Protein AF-A0A1I5JMM1-F1 (afdb_monomer)

Foldseek 3Di:
DDDPPDPDPDDCQQAEDEDEDAVVVVVCLQQVVDQKDKDWAFPVCVVVFFDDPDPPDDPVVVQDDPDGDADFDQDQFDDPTDTPLRHQWYWYDYPPDIWIKGFPDKDKGFDFAWADPDPPDDTDTDPNHSGGTMMMMTGIFTADPDAWEWEFEDEQVPDPCHLVNVQVQCVPDDSQKGKDKDFADPQPPDAFNHKYFYFYADDPLTDTFWMWTFRGRWDWDDDPVRDPDITTMTMTITHDGDDSVVGHLQHPVNLCVQPVVDDRHDDHGNHTDDPVSVVSVVVSD

Structure (mmCIF, N/CA/C/O backbone):
data_AF-A0A1I5JMM1-F1
#
_entry.id   AF-A0A1I5JMM1-F1
#
loop_
_atom_site.group_PDB
_atom_site.id
_atom_site.type_symbol
_atom_site.label_atom_id
_atom_site.label_alt_id
_atom_site.label_comp_id
_atom_site.label_asym_id
_atom_site.label_entity_id
_atom_site.label_seq_id
_atom_site.pdbx_PDB_ins_code
_atom_site.Cartn_x
_atom_site.Cartn_y
_atom_site.Cartn_z
_atom_site.occupancy
_atom_site.B_iso_or_equiv
_atom_site.auth_seq_id
_atom_site.auth_comp_id
_atom_site.auth_asym_id
_atom_site.auth_atom_id
_atom_site.pdbx_PDB_model_num
ATOM 1 N N . MET A 1 1 ? -32.021 -2.111 -12.077 1.00 33.72 1 MET A N 1
ATOM 2 C CA . MET A 1 1 ? -31.211 -3.335 -12.257 1.00 33.72 1 MET A CA 1
ATOM 3 C C . MET A 1 1 ? -30.016 -3.229 -11.328 1.00 33.72 1 MET A C 1
ATOM 5 O O . MET A 1 1 ? -29.218 -2.325 -11.511 1.00 33.72 1 MET A O 1
ATOM 9 N N . LYS A 1 2 ? -29.953 -4.058 -10.280 1.00 31.41 2 LYS A N 1
ATOM 10 C CA . LYS A 1 2 ? -28.788 -4.127 -9.388 1.00 31.41 2 LYS A CA 1
ATOM 11 C C . LYS A 1 2 ? -27.743 -5.003 -10.073 1.00 31.41 2 LYS A C 1
ATOM 13 O O . LYS A 1 2 ? -27.980 -6.194 -10.259 1.00 31.41 2 LYS A O 1
ATOM 18 N N . THR A 1 3 ? -26.640 -4.412 -10.505 1.00 32.94 3 THR A N 1
ATOM 19 C CA . THR A 1 3 ? -25.475 -5.148 -10.990 1.00 32.94 3 THR A CA 1
ATOM 20 C C . THR A 1 3 ? -24.824 -5.842 -9.799 1.00 32.94 3 THR A C 1
ATOM 22 O O . THR A 1 3 ? -24.189 -5.215 -8.958 1.00 32.94 3 THR A O 1
ATOM 25 N N . ASN A 1 4 ? -25.022 -7.157 -9.717 1.00 31.77 4 ASN A N 1
ATOM 26 C CA . ASN A 1 4 ? -24.186 -8.047 -8.923 1.00 31.77 4 ASN A CA 1
ATOM 27 C C . ASN A 1 4 ? -22.751 -7.926 -9.461 1.00 31.77 4 ASN A C 1
ATOM 29 O O . ASN A 1 4 ? -22.428 -8.546 -10.476 1.00 31.77 4 ASN A O 1
ATOM 33 N N . LYS A 1 5 ? -21.890 -7.142 -8.802 1.00 34.97 5 LYS A N 1
ATOM 34 C CA . LYS A 1 5 ? -20.442 -7.357 -8.891 1.00 34.97 5 LYS A CA 1
ATOM 35 C C . LYS A 1 5 ? -20.181 -8.696 -8.200 1.00 34.97 5 LYS A C 1
ATOM 37 O O . LYS A 1 5 ? -20.060 -8.765 -6.985 1.00 34.97 5 LYS A O 1
ATOM 42 N N . LYS A 1 6 ? -20.201 -9.785 -8.974 1.00 38.47 6 LYS A N 1
ATOM 43 C CA . LYS A 1 6 ? -19.520 -11.015 -8.565 1.00 38.47 6 LYS A CA 1
ATOM 44 C C . LYS A 1 6 ? -18.063 -10.625 -8.323 1.00 38.47 6 LYS A C 1
ATOM 46 O O . LYS A 1 6 ? -17.495 -9.976 -9.200 1.00 38.47 6 LYS A O 1
ATOM 51 N N . ASN A 1 7 ? -17.501 -11.000 -7.176 1.00 39.22 7 ASN A N 1
ATOM 52 C CA . ASN A 1 7 ? -16.059 -10.964 -6.945 1.00 39.22 7 ASN A CA 1
ATOM 53 C C . ASN A 1 7 ? -15.401 -11.723 -8.099 1.00 39.22 7 ASN A C 1
ATOM 55 O O . ASN A 1 7 ? -15.480 -12.949 -8.168 1.00 39.22 7 ASN A O 1
ATOM 59 N N . LYS A 1 8 ? -14.886 -10.975 -9.077 1.00 43.56 8 LYS A N 1
ATOM 60 C CA . LYS A 1 8 ? -14.065 -11.521 -10.145 1.00 43.56 8 LYS A CA 1
ATOM 61 C C . LYS A 1 8 ? -12.752 -11.840 -9.447 1.00 43.56 8 LYS A C 1
ATOM 63 O O . LYS A 1 8 ? -12.132 -10.935 -8.899 1.00 43.56 8 LYS A O 1
ATOM 68 N N . GLU A 1 9 ? -12.422 -13.120 -9.367 1.00 49.50 9 GLU A N 1
ATOM 69 C CA . GLU A 1 9 ? -11.115 -13.573 -8.904 1.00 49.50 9 GLU A CA 1
ATOM 70 C C . GLU A 1 9 ? -10.072 -12.816 -9.737 1.00 49.50 9 GLU A C 1
ATOM 72 O O . GLU A 1 9 ? -10.117 -12.861 -10.970 1.00 49.50 9 GLU A O 1
ATOM 77 N N . ILE A 1 10 ? -9.264 -11.984 -9.077 1.00 57.28 10 ILE A N 1
ATOM 78 C CA . ILE A 1 10 ? -8.245 -11.183 -9.751 1.00 57.28 10 ILE A CA 1
ATOM 79 C C . ILE A 1 10 ? -7.142 -12.163 -10.132 1.00 57.28 10 ILE A C 1
ATOM 81 O O . ILE A 1 10 ? -6.514 -12.753 -9.253 1.00 57.28 10 ILE A O 1
ATOM 85 N N . ASP A 1 11 ? -6.932 -12.368 -11.431 1.00 73.50 11 ASP A N 1
ATOM 86 C CA . ASP A 1 11 ? -5.761 -13.101 -11.897 1.00 73.50 11 ASP A CA 1
ATOM 87 C C . ASP A 1 11 ? -4.534 -12.262 -11.539 1.00 73.50 11 ASP A C 1
ATOM 89 O O . ASP A 1 11 ? -4.399 -11.122 -11.983 1.00 73.50 11 ASP A O 1
ATOM 93 N N . ILE A 1 12 ? -3.647 -12.812 -10.710 1.00 73.12 12 ILE A N 1
ATOM 94 C CA . ILE A 1 12 ? -2.430 -12.121 -10.281 1.00 73.12 12 ILE A CA 1
ATOM 95 C C . ILE A 1 12 ? -1.593 -11.673 -11.487 1.00 73.12 12 ILE A C 1
ATOM 97 O O . ILE A 1 12 ? -0.933 -10.646 -11.413 1.00 73.12 12 ILE A O 1
ATOM 101 N N . ASN A 1 13 ? -1.680 -12.369 -12.625 1.00 75.38 13 ASN A N 1
ATOM 102 C CA . ASN A 1 13 ? -0.982 -11.992 -13.855 1.00 75.38 13 ASN A CA 1
ATOM 103 C C . ASN A 1 13 ? -1.579 -10.748 -14.543 1.00 75.38 13 ASN A C 1
ATOM 105 O O . ASN A 1 13 ? -0.929 -10.164 -15.406 1.00 75.38 13 ASN A O 1
ATOM 109 N N . GLU A 1 14 ? -2.802 -10.333 -14.190 1.00 77.94 14 GLU A N 1
ATOM 110 C CA . GLU A 1 14 ? -3.412 -9.082 -14.673 1.00 77.94 14 GLU A CA 1
ATOM 111 C C . GLU A 1 14 ? -2.941 -7.857 -13.867 1.00 77.94 14 GLU A C 1
ATOM 113 O O . GLU A 1 14 ? -2.992 -6.739 -14.383 1.00 77.94 14 GLU A O 1
ATOM 118 N N . VAL A 1 15 ? -2.477 -8.059 -12.626 1.00 82.00 15 VAL A N 1
ATOM 119 C CA . VAL A 1 15 ? -2.160 -6.977 -11.670 1.00 82.00 15 VAL A CA 1
ATOM 120 C C . VAL A 1 15 ? -0.725 -7.001 -11.139 1.00 82.00 15 VAL A C 1
ATOM 122 O O . VAL A 1 15 ? -0.324 -6.082 -10.423 1.00 82.00 15 VAL A O 1
ATOM 125 N N . ALA A 1 16 ? 0.053 -8.034 -11.469 1.00 89.12 16 ALA A N 1
ATOM 126 C CA . ALA A 1 16 ? 1.434 -8.194 -11.039 1.00 89.12 16 ALA A CA 1
ATOM 127 C C . ALA A 1 16 ? 2.400 -8.321 -12.219 1.00 89.12 16 ALA A C 1
ATOM 129 O O . ALA A 1 16 ? 2.207 -9.132 -13.127 1.00 89.12 16 ALA A O 1
ATOM 130 N N . LEU A 1 17 ? 3.504 -7.579 -12.153 1.00 92.00 17 LEU A N 1
ATOM 131 C CA . LEU A 1 17 ? 4.657 -7.780 -13.026 1.00 92.00 17 LEU A CA 1
ATOM 132 C C . LEU A 1 17 ? 5.611 -8.791 -12.381 1.00 92.00 17 LEU A C 1
ATOM 134 O O . LEU A 1 17 ? 6.049 -8.601 -11.247 1.00 92.00 17 LEU A O 1
ATOM 138 N N . THR A 1 18 ? 5.954 -9.862 -13.101 1.00 93.50 18 THR A N 1
ATOM 139 C CA . THR A 1 18 ? 6.984 -10.803 -12.637 1.00 93.50 18 THR A CA 1
ATOM 140 C C . THR A 1 18 ? 8.368 -10.265 -12.968 1.00 93.50 18 THR A C 1
ATOM 142 O O . THR A 1 18 ? 8.654 -9.961 -14.125 1.00 93.50 18 THR A O 1
ATOM 145 N N . VAL A 1 19 ? 9.232 -10.192 -11.959 1.00 93.94 19 VAL A N 1
ATOM 146 C CA . VAL A 1 19 ? 10.609 -9.712 -12.076 1.00 93.94 19 VAL A CA 1
ATOM 147 C C . VAL A 1 19 ? 11.546 -10.801 -11.585 1.00 93.94 19 VAL A C 1
ATOM 149 O O . VAL A 1 19 ? 11.451 -11.233 -10.437 1.00 93.94 19 VAL A O 1
ATOM 152 N N . TYR A 1 20 ? 12.452 -11.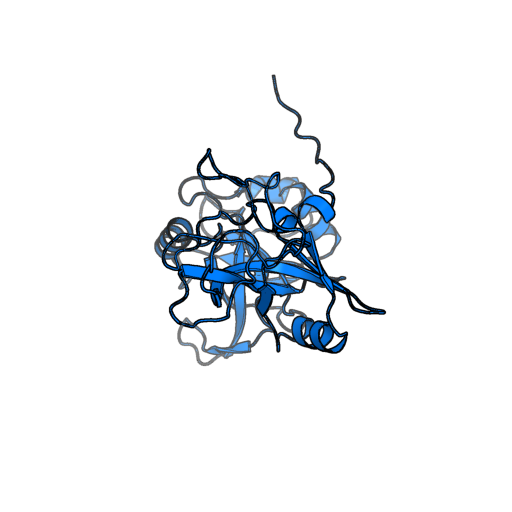248 -12.447 1.00 93.62 20 TYR A N 1
ATOM 153 C CA . TYR A 1 20 ? 13.452 -12.241 -12.073 1.00 93.62 20 TYR A CA 1
ATOM 154 C C . TYR A 1 20 ? 14.620 -11.555 -11.367 1.00 93.62 20 TYR A C 1
ATOM 156 O O . TYR A 1 20 ? 15.204 -10.621 -11.913 1.00 93.62 20 TYR A O 1
ATOM 164 N N . VAL A 1 21 ? 14.931 -11.997 -10.150 1.00 94.62 21 VAL A N 1
ATOM 165 C CA . VAL A 1 21 ? 15.976 -11.407 -9.300 1.00 94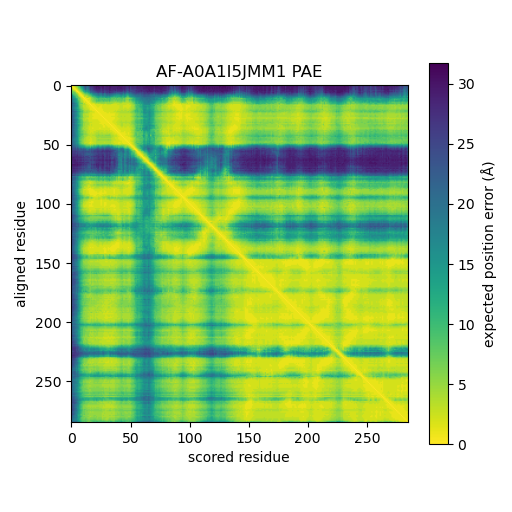.62 21 VAL A CA 1
ATOM 166 C C . VAL A 1 21 ? 16.758 -12.497 -8.576 1.00 94.62 21 VAL A C 1
ATOM 168 O O . VAL A 1 21 ? 16.242 -13.592 -8.352 1.00 94.62 21 VAL A O 1
ATOM 171 N N . ASP A 1 22 ? 17.979 -12.184 -8.148 1.00 94.62 22 ASP A N 1
ATOM 172 C CA . ASP A 1 22 ? 18.748 -13.077 -7.282 1.00 94.62 22 ASP A CA 1
ATOM 173 C C . ASP A 1 22 ? 18.035 -13.288 -5.936 1.00 94.62 22 ASP A C 1
ATOM 175 O O . ASP A 1 22 ? 17.451 -12.359 -5.368 1.00 94.62 22 ASP A O 1
ATOM 179 N N . SER A 1 23 ? 18.135 -14.493 -5.365 1.00 92.38 23 SER A N 1
ATOM 180 C CA . SER A 1 23 ? 17.493 -14.829 -4.081 1.00 92.38 23 SER A CA 1
ATOM 181 C C . SER A 1 23 ? 17.925 -13.914 -2.921 1.00 92.38 23 SER A C 1
ATOM 183 O O . SER A 1 23 ? 17.163 -13.709 -1.976 1.00 92.38 23 SER A O 1
ATOM 185 N N . GLU A 1 24 ? 19.118 -13.312 -2.989 1.00 95.00 24 GLU A N 1
ATOM 186 C CA . GLU A 1 24 ? 19.573 -12.312 -2.011 1.00 95.00 24 GLU A CA 1
ATOM 187 C C . GLU A 1 24 ? 18.683 -11.057 -2.017 1.00 95.00 24 GLU A C 1
ATOM 189 O O . GLU A 1 24 ? 18.354 -10.530 -0.952 1.00 95.00 24 GLU A O 1
ATOM 194 N N . VAL A 1 25 ? 18.233 -10.608 -3.196 1.00 95.50 25 VAL A N 1
ATOM 195 C CA . VAL A 1 25 ? 17.339 -9.448 -3.338 1.00 95.50 25 VAL A CA 1
ATOM 196 C C . VAL A 1 25 ? 16.014 -9.717 -2.633 1.00 95.50 25 VAL A C 1
ATOM 198 O O . VAL A 1 25 ? 15.528 -8.863 -1.896 1.00 95.50 25 VAL A O 1
ATOM 201 N N . ILE A 1 26 ? 15.464 -10.926 -2.777 1.00 95.31 26 ILE A N 1
ATOM 202 C CA . ILE A 1 26 ? 14.244 -11.341 -2.069 1.00 95.31 26 ILE A CA 1
ATOM 203 C C . ILE A 1 26 ? 14.429 -11.239 -0.548 1.00 95.31 26 ILE A C 1
ATOM 205 O O . ILE A 1 26 ? 13.568 -10.685 0.141 1.00 95.31 26 ILE A O 1
ATOM 209 N N . GLY A 1 27 ? 15.559 -11.725 -0.023 1.00 93.69 27 GLY A N 1
ATOM 210 C CA . GLY A 1 27 ? 15.891 -11.617 1.400 1.00 93.69 27 GLY A CA 1
ATOM 211 C C . GLY A 1 27 ? 15.935 -10.165 1.888 1.00 93.69 27 GLY A C 1
ATOM 212 O O . GLY A 1 27 ? 15.335 -9.843 2.915 1.00 93.69 27 GLY A O 1
ATOM 213 N N . LYS A 1 28 ? 16.572 -9.280 1.114 1.00 95.69 28 LYS A N 1
ATOM 214 C CA . LYS A 1 28 ? 16.679 -7.842 1.410 1.00 95.69 28 LYS A CA 1
ATOM 215 C C . LYS A 1 28 ? 15.350 -7.098 1.319 1.00 95.69 28 LYS A C 1
ATOM 217 O O . LYS A 1 28 ? 15.104 -6.183 2.101 1.00 95.69 28 LYS A O 1
ATOM 222 N N . VAL A 1 29 ? 14.470 -7.494 0.402 1.00 94.94 29 VAL A N 1
ATOM 223 C CA . VAL A 1 29 ? 13.120 -6.918 0.299 1.00 94.94 29 VAL A CA 1
ATOM 224 C C . VAL A 1 29 ? 12.269 -7.288 1.510 1.00 94.94 29 VAL A C 1
ATOM 226 O O . VAL A 1 29 ? 11.585 -6.432 2.076 1.00 94.94 29 VAL A O 1
ATOM 229 N N . ARG A 1 30 ? 12.345 -8.548 1.953 1.00 91.50 30 ARG A N 1
ATOM 230 C CA . ARG A 1 30 ? 11.632 -9.018 3.149 1.00 91.50 30 ARG A CA 1
ATOM 231 C C . ARG A 1 30 ? 12.124 -8.341 4.427 1.00 91.50 30 ARG A C 1
ATOM 233 O O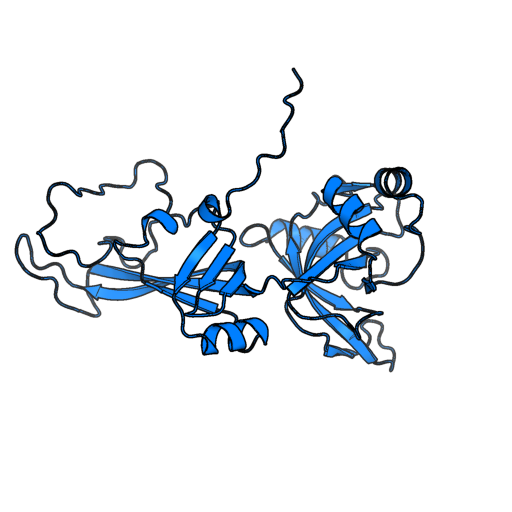 . ARG A 1 30 ? 11.300 -8.002 5.268 1.00 91.50 30 ARG A O 1
ATOM 240 N N . SER A 1 31 ? 13.433 -8.117 4.564 1.00 91.38 31 SER A N 1
ATOM 241 C CA . SER A 1 31 ? 14.003 -7.406 5.719 1.00 91.38 31 SER A CA 1
ATOM 242 C C . SER A 1 31 ? 13.779 -5.890 5.680 1.00 91.38 31 SER A C 1
ATOM 244 O O . SER A 1 31 ? 13.961 -5.221 6.693 1.00 91.38 31 SER A O 1
ATOM 246 N N . GLY A 1 32 ? 13.396 -5.342 4.522 1.00 91.81 32 GLY A N 1
ATOM 247 C CA . GLY A 1 32 ? 13.277 -3.902 4.303 1.00 91.81 32 GLY A CA 1
ATOM 248 C C . GLY A 1 32 ? 14.608 -3.191 4.039 1.00 91.81 32 GLY A C 1
ATOM 249 O O . GLY A 1 32 ? 14.613 -1.966 3.966 1.00 91.81 32 GLY A O 1
ATOM 250 N N . GLU A 1 33 ? 15.717 -3.922 3.866 1.00 94.88 33 GLU A N 1
ATOM 251 C CA . GLU A 1 33 ? 17.000 -3.358 3.411 1.00 94.88 33 GLU A CA 1
ATOM 252 C C . GLU A 1 33 ? 16.880 -2.774 1.996 1.00 94.88 33 GLU A C 1
ATOM 254 O O . GLU A 1 33 ? 17.471 -1.740 1.696 1.00 94.88 33 GLU A O 1
ATOM 259 N N . ILE A 1 34 ? 16.074 -3.416 1.144 1.00 94.62 34 ILE A N 1
ATOM 260 C CA . ILE A 1 34 ? 15.683 -2.911 -0.173 1.00 94.62 34 ILE A CA 1
ATOM 261 C C . ILE A 1 34 ? 14.171 -2.697 -0.174 1.00 94.62 34 ILE A C 1
ATOM 263 O O . ILE A 1 34 ? 13.394 -3.580 0.175 1.00 94.62 34 ILE A O 1
ATOM 267 N N . ASN A 1 35 ? 13.736 -1.521 -0.601 1.00 94.88 35 ASN A N 1
ATOM 268 C CA . ASN A 1 35 ? 12.323 -1.180 -0.765 1.00 94.88 35 ASN A CA 1
ATOM 269 C C . ASN A 1 35 ? 12.025 -0.622 -2.160 1.00 94.88 35 ASN A C 1
ATOM 271 O O . ASN A 1 35 ? 10.924 -0.134 -2.391 1.00 94.88 35 ASN A O 1
ATOM 275 N N . GLN A 1 36 ? 12.994 -0.686 -3.073 1.00 96.00 36 GLN A N 1
ATOM 276 C CA . GLN A 1 36 ? 12.895 -0.158 -4.425 1.00 96.00 36 GLN A CA 1
ATOM 277 C C . GLN A 1 36 ? 13.427 -1.173 -5.434 1.00 96.00 36 GLN A C 1
ATOM 279 O O . GLN A 1 36 ? 14.453 -1.807 -5.192 1.00 96.00 36 GLN A O 1
ATOM 284 N N . ILE A 1 37 ? 12.722 -1.326 -6.553 1.00 96.12 37 ILE A N 1
ATOM 285 C CA . ILE A 1 37 ? 13.116 -2.177 -7.678 1.00 96.12 37 ILE A CA 1
ATOM 286 C C . ILE A 1 37 ? 13.126 -1.318 -8.938 1.00 96.12 37 ILE A C 1
ATOM 288 O O . ILE A 1 37 ? 12.096 -0.751 -9.298 1.00 96.12 37 ILE A O 1
ATOM 292 N N . CYS A 1 38 ? 14.278 -1.237 -9.595 1.00 94.12 38 CYS A N 1
ATOM 293 C CA . CYS A 1 38 ? 14.455 -0.519 -10.853 1.00 94.12 38 CYS A CA 1
ATOM 294 C C . CYS A 1 38 ? 14.367 -1.482 -12.038 1.00 94.12 38 CYS A C 1
ATOM 296 O O . CYS A 1 38 ? 14.926 -2.579 -11.984 1.00 94.12 38 CYS A O 1
ATOM 298 N N . LEU A 1 39 ? 13.672 -1.074 -13.100 1.00 91.31 39 LEU A N 1
ATOM 299 C CA . LEU A 1 39 ? 13.547 -1.827 -14.345 1.00 91.31 39 LEU A CA 1
ATOM 300 C C . LEU A 1 39 ? 13.632 -0.906 -15.555 1.00 91.31 39 LEU A C 1
ATOM 302 O O . LEU A 1 39 ? 12.835 0.021 -15.690 1.00 91.31 39 LEU A O 1
ATOM 306 N N . ASP A 1 40 ? 14.518 -1.238 -16.486 1.00 87.44 40 ASP A N 1
ATOM 307 C CA . ASP A 1 40 ? 14.518 -0.633 -17.814 1.00 87.44 40 ASP A CA 1
ATOM 308 C C . ASP A 1 40 ? 13.285 -1.074 -18.608 1.00 87.44 40 ASP A C 1
ATOM 310 O O . ASP A 1 40 ? 12.988 -2.269 -18.718 1.00 87.44 40 ASP A O 1
ATOM 314 N N . ILE A 1 41 ? 12.591 -0.117 -19.222 1.00 81.94 41 ILE A N 1
ATOM 315 C CA . ILE A 1 41 ? 11.523 -0.395 -20.180 1.00 81.94 41 ILE A CA 1
ATOM 316 C C . ILE A 1 41 ? 12.149 -0.833 -21.505 1.00 81.94 41 ILE A C 1
ATOM 318 O O . ILE A 1 41 ? 12.837 -0.065 -22.183 1.00 81.94 41 ILE A O 1
ATOM 322 N N . ASN A 1 42 ? 11.848 -2.062 -21.909 1.00 78.00 42 ASN A N 1
ATOM 323 C CA . ASN A 1 42 ? 12.316 -2.673 -23.147 1.00 78.00 42 ASN A CA 1
ATOM 324 C C . ASN A 1 42 ? 11.177 -3.436 -23.845 1.00 78.00 42 ASN A C 1
ATOM 326 O O . ASN A 1 42 ? 10.029 -3.389 -23.403 1.00 78.00 42 ASN A O 1
ATOM 330 N N . ASP A 1 43 ? 11.483 -4.137 -24.938 1.00 71.00 43 ASP A N 1
ATOM 331 C CA . ASP A 1 43 ? 10.476 -4.845 -25.740 1.00 71.00 43 ASP A CA 1
ATOM 332 C C . ASP A 1 43 ? 9.759 -5.956 -24.987 1.00 71.00 43 ASP A C 1
ATOM 334 O O . ASP A 1 43 ? 8.589 -6.241 -25.252 1.00 71.00 43 ASP A O 1
ATOM 338 N N . ASP A 1 44 ? 10.462 -6.569 -24.044 1.00 76.81 44 ASP A N 1
ATOM 339 C CA . ASP A 1 44 ? 9.973 -7.737 -23.335 1.00 76.81 44 ASP A CA 1
ATOM 340 C C . ASP A 1 44 ? 8.954 -7.340 -22.261 1.00 76.81 44 ASP A C 1
ATOM 342 O O . ASP A 1 44 ? 8.058 -8.124 -21.940 1.00 76.81 44 ASP A O 1
ATOM 346 N N . ASN A 1 45 ? 9.051 -6.120 -21.712 1.00 81.94 45 ASN A N 1
ATOM 347 C CA . ASN A 1 45 ? 8.256 -5.705 -20.553 1.00 81.94 45 ASN A CA 1
ATOM 348 C C . ASN A 1 45 ? 7.350 -4.479 -20.764 1.00 81.94 45 ASN A C 1
ATOM 350 O O . ASN A 1 45 ? 6.416 -4.302 -19.976 1.00 81.94 45 ASN A O 1
ATOM 354 N N . TYR A 1 46 ? 7.526 -3.663 -21.813 1.00 79.94 46 TYR A N 1
ATOM 355 C CA . TYR A 1 46 ? 6.801 -2.385 -21.926 1.00 79.94 46 TYR A CA 1
ATOM 356 C C . TYR A 1 46 ? 5.278 -2.544 -21.894 1.00 79.94 46 TYR A C 1
ATOM 358 O O . TYR A 1 46 ? 4.579 -1.733 -21.294 1.00 79.94 46 TYR A O 1
ATOM 366 N N . ARG A 1 47 ? 4.739 -3.618 -22.483 1.00 79.62 47 ARG A N 1
ATOM 367 C CA . ARG A 1 47 ? 3.289 -3.888 -22.491 1.00 79.62 47 ARG A CA 1
ATOM 368 C C . ARG A 1 47 ? 2.743 -4.280 -21.126 1.00 79.62 47 ARG A C 1
ATOM 370 O O . ARG A 1 47 ? 1.532 -4.220 -20.922 1.00 79.62 47 ARG A O 1
ATOM 377 N N . LEU A 1 48 ? 3.595 -4.742 -20.219 1.00 82.62 48 LEU A N 1
ATOM 378 C CA . LEU A 1 48 ? 3.219 -5.090 -18.852 1.00 82.62 48 LEU A CA 1
ATOM 379 C C . LEU A 1 48 ? 3.237 -3.859 -17.940 1.00 82.62 48 LEU A C 1
ATOM 381 O O . LEU A 1 48 ? 2.489 -3.829 -16.971 1.00 82.62 48 LEU A O 1
ATOM 385 N N . ILE A 1 49 ? 4.034 -2.845 -18.284 1.00 84.94 49 ILE A N 1
ATOM 386 C CA . ILE A 1 49 ? 4.235 -1.638 -17.473 1.00 84.94 49 ILE A CA 1
ATOM 387 C C . ILE A 1 49 ? 3.376 -0.467 -17.964 1.00 84.94 49 ILE A C 1
ATOM 389 O O . ILE A 1 49 ? 2.873 0.298 -17.149 1.00 84.94 49 ILE A O 1
ATOM 393 N N . LEU A 1 50 ? 3.186 -0.312 -19.275 1.00 83.81 50 LEU A N 1
ATOM 394 C CA . LEU A 1 50 ? 2.599 0.886 -19.881 1.00 83.81 50 LEU A CA 1
ATOM 395 C C . LEU A 1 50 ? 1.184 0.647 -20.415 1.00 83.81 50 LEU A C 1
ATOM 397 O O . LEU A 1 50 ? 0.878 -0.417 -20.966 1.00 83.81 50 LEU A O 1
ATOM 401 N N . GLU A 1 51 ? 0.327 1.662 -20.299 1.00 76.94 51 GLU A N 1
ATOM 402 C CA . GLU A 1 51 ? -0.975 1.729 -20.967 1.00 76.94 51 GLU A CA 1
ATOM 403 C C . GLU A 1 51 ? -0.980 2.815 -22.054 1.00 76.94 51 GLU A C 1
ATOM 405 O O . GLU A 1 51 ? -0.368 3.874 -21.921 1.00 76.94 51 GLU A O 1
ATOM 410 N N . ASN A 1 52 ? -1.653 2.533 -23.173 1.00 65.62 52 ASN A N 1
ATOM 411 C CA . ASN A 1 52 ? -1.800 3.492 -24.264 1.00 65.62 52 ASN A CA 1
ATOM 412 C C . ASN A 1 52 ? -2.945 4.455 -23.931 1.00 65.62 52 ASN A C 1
ATOM 414 O O . ASN A 1 52 ? -4.095 4.025 -23.836 1.00 65.62 52 ASN A O 1
ATOM 418 N N . VAL A 1 53 ? -2.635 5.742 -23.776 1.00 58.50 53 VAL A N 1
ATOM 419 C CA . VAL A 1 53 ? -3.623 6.783 -23.479 1.00 58.50 53 VAL A CA 1
ATOM 420 C C . VAL A 1 53 ? -3.864 7.629 -24.731 1.00 58.50 53 VAL A C 1
ATOM 422 O O . VAL A 1 53 ? -2.955 8.266 -25.256 1.00 58.50 53 VAL A O 1
ATOM 425 N N . GLU A 1 54 ? -5.109 7.589 -25.214 1.00 50.16 54 GLU A N 1
ATOM 426 C CA . GLU A 1 54 ? -5.726 8.504 -26.189 1.00 50.16 54 GLU A CA 1
ATOM 427 C C . GLU A 1 54 ? -4.822 9.052 -27.313 1.00 50.16 54 GLU A C 1
ATOM 429 O O . GLU A 1 54 ? -4.563 10.247 -27.413 1.00 50.16 54 GLU A O 1
ATOM 434 N N . GLY A 1 55 ? -4.407 8.189 -28.246 1.00 43.44 55 GLY A N 1
ATOM 435 C CA . GLY A 1 55 ? -4.022 8.619 -29.600 1.00 43.44 55 GLY A CA 1
ATOM 436 C C . GLY A 1 55 ? -2.715 9.411 -29.728 1.00 43.44 55 GLY A C 1
ATOM 437 O O . GLY A 1 55 ? -2.344 9.781 -30.840 1.00 43.44 55 GLY A O 1
ATOM 438 N N . HIS A 1 56 ? -1.968 9.608 -28.643 1.00 38.66 56 HIS A N 1
ATOM 439 C CA . HIS A 1 56 ? -0.633 10.215 -28.657 1.00 38.66 56 HIS A CA 1
ATOM 440 C C . HIS A 1 56 ? 0.486 9.200 -28.951 1.00 38.66 56 HIS A C 1
ATOM 442 O O . HIS A 1 56 ? 1.615 9.343 -28.486 1.00 38.66 56 HIS A O 1
ATOM 448 N N . LEU A 1 57 ? 0.186 8.175 -29.757 1.00 42.28 57 LEU A N 1
ATOM 449 C CA . LEU A 1 57 ? 1.092 7.064 -30.029 1.00 42.28 57 LEU A CA 1
ATOM 450 C C . LEU A 1 57 ? 1.087 6.685 -31.514 1.00 42.28 57 LEU A C 1
ATOM 452 O O . LEU A 1 57 ? 0.158 6.058 -32.020 1.00 42.28 57 LEU A O 1
ATOM 456 N N . LEU A 1 58 ? 2.180 7.027 -32.196 1.00 38.59 58 LEU A N 1
ATOM 457 C CA . LEU A 1 58 ? 2.667 6.297 -33.363 1.00 38.59 58 LEU A CA 1
ATOM 458 C C . LEU A 1 58 ? 3.688 5.269 -32.851 1.00 38.59 58 LEU A C 1
ATOM 460 O O . LEU A 1 58 ? 4.885 5.532 -32.864 1.00 38.59 58 LEU A O 1
ATOM 464 N N . LEU A 1 59 ? 3.233 4.097 -32.391 1.00 42.97 59 LEU A N 1
ATOM 465 C CA . LEU A 1 59 ? 4.101 2.913 -32.390 1.00 42.97 59 LEU A CA 1
ATOM 466 C C . LEU A 1 59 ? 4.043 2.370 -33.823 1.00 42.97 59 LEU A C 1
ATOM 468 O O . LEU A 1 59 ? 3.185 1.554 -34.153 1.00 42.97 59 LEU A O 1
ATOM 472 N N . VAL A 1 60 ? 4.889 2.888 -34.715 1.00 37.25 60 VAL A N 1
ATOM 473 C CA . VAL A 1 60 ? 5.071 2.274 -36.038 1.00 37.25 60 VAL A CA 1
ATOM 474 C C . VAL A 1 60 ? 6.023 1.100 -35.849 1.00 37.25 60 VAL A C 1
ATOM 476 O O . VAL A 1 60 ? 7.237 1.241 -35.940 1.00 37.25 60 VAL A O 1
ATOM 479 N N . ILE A 1 61 ? 5.451 -0.051 -35.507 1.00 43.31 61 ILE A N 1
ATOM 480 C CA . ILE A 1 61 ? 6.177 -1.319 -35.337 1.00 43.31 61 ILE A CA 1
ATOM 481 C C . ILE A 1 61 ? 6.455 -1.989 -36.694 1.00 43.31 61 ILE A C 1
ATOM 483 O O . ILE A 1 61 ? 7.299 -2.873 -36.780 1.00 43.31 61 ILE A O 1
ATOM 487 N N . ASP A 1 62 ? 5.779 -1.542 -37.758 1.00 35.53 62 ASP A N 1
ATOM 488 C CA . ASP A 1 62 ? 5.809 -2.179 -39.082 1.00 35.53 62 ASP A CA 1
ATOM 489 C C . ASP A 1 62 ? 7.012 -1.762 -39.956 1.00 35.53 62 ASP A C 1
ATOM 491 O O . ASP A 1 62 ? 7.260 -2.381 -40.988 1.00 35.53 62 ASP A O 1
ATOM 495 N N . GLU A 1 63 ? 7.794 -0.756 -39.541 1.00 37.62 63 GLU A N 1
ATOM 496 C CA . GLU A 1 63 ? 9.038 -0.334 -40.217 1.00 37.62 63 GLU A CA 1
ATOM 497 C C . GLU A 1 63 ? 10.216 -0.178 -39.234 1.00 37.62 63 GLU A C 1
ATOM 499 O O . GLU A 1 63 ? 11.069 0.700 -39.384 1.00 37.62 63 GLU A O 1
ATOM 504 N N . MET A 1 64 ? 10.283 -1.020 -38.198 1.00 35.81 64 MET A N 1
ATOM 505 C CA . MET A 1 64 ? 11.473 -1.079 -37.346 1.00 35.81 64 MET A CA 1
ATOM 506 C C . MET A 1 64 ? 12.611 -1.842 -38.050 1.00 35.81 64 MET A C 1
ATOM 508 O O . MET A 1 64 ? 12.366 -2.910 -38.616 1.00 35.81 64 MET A O 1
ATOM 512 N N . PRO A 1 65 ? 13.866 -1.343 -38.024 1.00 35.34 65 PRO A N 1
ATOM 513 C CA . PRO A 1 65 ? 15.022 -2.156 -38.395 1.00 35.34 65 PRO A CA 1
ATOM 514 C C . PRO A 1 65 ? 15.052 -3.414 -37.516 1.00 35.34 65 PRO A C 1
ATOM 516 O O . PRO A 1 65 ? 14.725 -3.334 -36.336 1.00 35.34 65 PRO A O 1
ATOM 519 N N . GLU A 1 66 ? 15.484 -4.552 -38.067 1.00 39.62 66 GLU A N 1
ATOM 520 C CA . GLU A 1 66 ? 15.514 -5.895 -37.443 1.00 39.62 66 GLU A CA 1
ATOM 521 C C . GLU A 1 66 ? 16.346 -6.014 -36.139 1.00 39.62 66 GLU A C 1
ATOM 523 O O . GLU A 1 66 ? 16.581 -7.110 -35.634 1.00 39.62 66 GLU A O 1
ATOM 528 N N . THR A 1 67 ? 16.800 -4.900 -35.569 1.00 36.75 67 THR A N 1
ATOM 529 C CA . THR A 1 67 ? 17.553 -4.817 -34.319 1.00 36.75 67 THR A CA 1
ATOM 530 C C . THR A 1 67 ? 16.823 -3.896 -33.355 1.00 36.75 67 THR A C 1
ATOM 532 O O . THR A 1 67 ? 16.873 -2.671 -33.478 1.00 36.75 67 THR A O 1
ATOM 535 N N . PHE A 1 68 ? 16.132 -4.506 -32.402 1.00 36.22 68 PHE A N 1
ATOM 536 C CA . PHE A 1 68 ? 15.418 -3.808 -31.354 1.00 36.22 68 PHE A CA 1
ATOM 537 C C . PHE A 1 68 ? 16.376 -3.179 -30.329 1.00 36.22 68 PHE A C 1
ATOM 539 O O . PHE A 1 68 ? 17.207 -3.879 -29.752 1.00 36.22 68 PHE A O 1
ATOM 546 N N . HIS A 1 69 ? 16.232 -1.874 -30.069 1.00 40.19 69 HIS A N 1
ATOM 547 C CA . HIS A 1 69 ? 16.931 -1.161 -28.992 1.00 40.19 69 HIS A CA 1
ATOM 548 C C . HIS A 1 69 ? 16.020 -0.106 -28.335 1.00 40.19 69 HIS A C 1
ATOM 550 O O . HIS A 1 69 ? 16.237 1.094 -28.481 1.00 40.19 69 HIS A O 1
ATOM 556 N N . GLY A 1 70 ? 15.014 -0.564 -27.584 1.00 42.12 70 GLY A N 1
ATOM 557 C CA . GLY A 1 70 ? 14.293 0.248 -26.596 1.00 42.12 70 GLY A CA 1
ATOM 558 C C . GLY A 1 70 ? 13.239 1.209 -27.160 1.00 42.12 70 GLY A C 1
ATOM 559 O O . GLY A 1 70 ? 13.217 1.556 -28.338 1.00 42.12 70 GLY A O 1
ATOM 560 N N . CYS A 1 71 ? 12.314 1.637 -26.300 1.00 44.34 71 CYS A N 1
ATOM 561 C CA . CYS A 1 71 ? 11.277 2.603 -26.656 1.00 44.34 71 CYS A CA 1
ATOM 562 C C . CYS A 1 71 ? 11.894 3.955 -27.064 1.00 44.34 71 CYS A C 1
ATOM 564 O O . CYS A 1 71 ? 12.355 4.714 -26.216 1.00 44.34 71 CYS A O 1
ATOM 566 N N . TYR A 1 72 ? 11.856 4.299 -28.353 1.00 49.56 72 TYR A N 1
ATOM 567 C CA . TYR A 1 72 ? 12.254 5.622 -28.839 1.00 49.56 72 TYR A CA 1
ATOM 568 C C . TYR A 1 72 ? 11.248 6.676 -28.377 1.00 49.56 72 TYR A C 1
ATOM 570 O O . TYR A 1 72 ? 10.158 6.802 -28.936 1.00 49.56 72 TYR A O 1
ATOM 578 N N . LEU A 1 73 ? 11.606 7.440 -27.347 1.00 52.53 73 LEU A N 1
ATOM 579 C CA . LEU A 1 73 ? 10.767 8.515 -26.837 1.00 52.53 73 LEU A CA 1
ATOM 580 C C . LEU A 1 73 ? 11.313 9.887 -27.205 1.00 52.53 73 LEU A C 1
ATOM 582 O O . LEU A 1 73 ? 12.073 10.502 -26.462 1.00 52.53 73 LEU A O 1
ATOM 586 N N . TYR A 1 74 ? 10.853 10.386 -28.352 1.00 49.44 74 TYR A N 1
ATOM 587 C CA . TYR A 1 74 ? 11.038 11.769 -28.776 1.00 49.44 74 TYR A CA 1
ATOM 588 C C . TYR A 1 74 ? 10.183 12.701 -27.903 1.00 49.44 74 TYR A C 1
ATOM 590 O O . TYR A 1 74 ? 9.076 13.083 -28.277 1.00 49.44 74 TYR A O 1
ATOM 598 N N . ASN A 1 75 ? 10.656 13.041 -26.701 1.00 54.00 75 ASN A N 1
ATOM 599 C CA . ASN A 1 75 ? 9.939 13.983 -25.828 1.00 54.00 75 ASN A CA 1
ATOM 600 C C . ASN A 1 75 ? 10.843 14.838 -24.928 1.00 54.00 75 ASN A C 1
ATOM 602 O O . ASN A 1 75 ? 10.462 15.199 -23.817 1.00 54.00 75 ASN A O 1
ATOM 606 N N . LYS A 1 76 ? 12.069 15.158 -25.370 1.00 55.62 76 LYS A N 1
ATOM 607 C CA . LYS A 1 76 ? 12.988 16.059 -24.638 1.00 55.62 76 LYS A CA 1
ATOM 608 C C . LYS A 1 76 ? 13.227 15.661 -23.162 1.00 55.62 76 LYS A C 1
ATOM 610 O O . LYS A 1 76 ? 13.521 16.526 -22.341 1.00 55.62 76 LYS A O 1
ATOM 615 N N . GLY A 1 77 ? 13.107 14.374 -22.823 1.00 53.84 77 GLY A N 1
ATOM 616 C CA . GLY A 1 77 ? 13.290 13.863 -21.459 1.00 53.84 77 GLY A CA 1
ATOM 617 C C . GLY A 1 77 ? 12.066 13.941 -20.538 1.00 53.84 77 GLY A C 1
ATOM 618 O O . GLY A 1 77 ? 12.243 13.865 -19.330 1.00 53.84 77 GLY A O 1
ATOM 619 N N . VAL A 1 78 ? 10.845 14.093 -21.064 1.00 63.28 78 VAL A N 1
ATOM 620 C CA . VAL A 1 78 ? 9.599 13.970 -20.281 1.00 63.28 78 VAL A CA 1
ATOM 621 C C . VAL A 1 78 ? 8.979 12.592 -20.510 1.00 63.28 78 VAL A C 1
ATOM 623 O O . VAL A 1 78 ? 8.816 12.194 -21.666 1.00 63.28 78 VAL A O 1
ATOM 626 N N . PHE A 1 79 ? 8.612 11.883 -19.436 1.00 71.81 79 PHE A N 1
ATOM 627 C CA . PHE A 1 79 ? 7.986 10.560 -19.525 1.00 71.81 79 PHE A CA 1
ATOM 628 C C . PHE A 1 79 ? 6.637 10.664 -20.267 1.00 71.81 79 PHE A C 1
ATOM 630 O O . PHE A 1 79 ? 5.742 11.357 -19.784 1.00 71.81 79 PHE A O 1
ATOM 637 N N . PRO A 1 80 ? 6.471 10.060 -21.459 1.00 64.88 80 PRO A N 1
ATOM 638 C CA . PRO A 1 80 ? 5.311 10.323 -22.323 1.00 64.88 80 PRO A CA 1
ATOM 639 C C . PRO A 1 80 ? 4.144 9.363 -22.098 1.00 64.88 80 PRO A C 1
ATOM 641 O O . PRO A 1 80 ? 3.126 9.481 -22.777 1.00 64.88 80 PRO A O 1
ATOM 644 N N . TYR A 1 81 ? 4.313 8.373 -21.223 1.00 73.06 81 TYR A N 1
ATOM 645 C CA . TYR A 1 81 ? 3.379 7.268 -21.070 1.00 73.06 81 TYR A CA 1
ATOM 646 C C . TYR A 1 81 ? 2.683 7.305 -19.717 1.00 73.06 81 TYR A C 1
ATOM 648 O O . TYR A 1 81 ? 3.186 7.875 -18.752 1.00 73.06 81 TYR A O 1
ATOM 656 N N . ALA A 1 82 ? 1.528 6.652 -19.645 1.00 78.50 82 ALA A N 1
ATOM 657 C CA . ALA A 1 82 ? 0.951 6.282 -18.368 1.00 78.50 82 ALA A CA 1
ATOM 658 C C . ALA A 1 82 ? 1.470 4.897 -17.977 1.00 78.50 82 ALA A C 1
ATOM 660 O O . ALA A 1 82 ? 1.522 3.974 -18.799 1.00 78.50 82 ALA A O 1
ATOM 661 N N . ILE A 1 83 ? 1.847 4.760 -16.710 1.00 83.31 83 ILE A N 1
ATOM 662 C CA . ILE A 1 83 ? 2.008 3.445 -16.099 1.00 83.31 83 ILE A CA 1
ATOM 663 C C . ILE A 1 83 ? 0.617 2.824 -15.992 1.00 83.31 83 ILE A C 1
ATOM 665 O O . ILE A 1 83 ? -0.341 3.521 -15.655 1.00 83.31 83 ILE A O 1
ATOM 669 N N . LYS A 1 84 ? 0.508 1.527 -16.288 1.00 84.81 84 LYS A N 1
ATOM 670 C CA . LYS A 1 84 ? -0.740 0.778 -16.177 1.00 84.81 84 LYS A CA 1
ATOM 671 C C . LYS A 1 84 ? -1.371 1.010 -14.818 1.00 84.81 84 LYS A C 1
ATOM 673 O O . LYS A 1 84 ? -0.824 0.611 -13.794 1.00 84.81 84 LYS A O 1
ATOM 678 N N . SER A 1 85 ? -2.565 1.581 -14.841 1.00 78.62 85 SER A N 1
ATOM 679 C CA . SER A 1 85 ? -3.350 1.860 -13.639 1.00 78.62 85 SER A CA 1
ATOM 680 C C . SER A 1 85 ? -3.744 0.597 -12.865 1.00 78.62 85 SER A C 1
ATOM 682 O O . SER A 1 85 ? -4.106 0.685 -11.699 1.00 78.62 85 SER A O 1
ATOM 684 N N . THR A 1 86 ? -3.672 -0.574 -13.506 1.00 81.81 86 THR A N 1
ATOM 685 C CA . THR A 1 86 ? -3.957 -1.883 -12.902 1.00 81.81 86 THR A CA 1
ATOM 686 C C . THR A 1 86 ? -2.732 -2.569 -12.297 1.00 81.81 86 THR A C 1
ATOM 688 O O . THR A 1 86 ? -2.863 -3.675 -11.780 1.00 81.81 86 THR A O 1
ATOM 691 N N . LEU A 1 87 ? -1.532 -1.997 -12.435 1.00 87.56 87 LEU A N 1
ATOM 692 C CA . LEU A 1 87 ? -0.304 -2.603 -11.927 1.00 87.56 87 LEU A CA 1
ATOM 693 C C . LEU A 1 87 ? -0.143 -2.281 -10.435 1.00 87.56 87 LEU A C 1
ATOM 695 O O . LEU A 1 87 ? 0.389 -1.238 -10.068 1.00 87.56 87 LEU A O 1
ATOM 699 N N . ASP A 1 88 ? -0.581 -3.211 -9.590 1.00 88.81 88 ASP A N 1
ATOM 700 C CA . ASP A 1 88 ? -0.614 -3.048 -8.130 1.00 88.81 88 ASP A CA 1
ATOM 701 C C . ASP A 1 88 ? 0.516 -3.806 -7.412 1.00 88.81 88 ASP A C 1
ATOM 703 O O . ASP A 1 88 ? 0.838 -3.522 -6.253 1.00 88.81 88 ASP A O 1
ATOM 707 N N . PHE A 1 89 ? 1.117 -4.800 -8.074 1.00 93.38 89 PHE A N 1
ATOM 708 C CA . PHE A 1 89 ? 2.080 -5.706 -7.455 1.00 93.38 89 PHE A CA 1
ATOM 709 C C . PHE A 1 89 ? 3.313 -5.972 -8.324 1.00 93.38 89 PHE A C 1
ATOM 711 O O . PHE A 1 89 ? 3.271 -5.949 -9.554 1.00 93.38 89 PHE A O 1
ATOM 718 N N . LEU A 1 90 ? 4.410 -6.329 -7.659 1.00 94.94 90 LEU A N 1
ATOM 719 C CA . LEU A 1 90 ? 5.539 -7.034 -8.253 1.00 94.94 90 LEU A CA 1
ATOM 720 C C . LEU A 1 90 ? 5.618 -8.445 -7.673 1.00 94.94 90 LEU A C 1
ATOM 722 O O . LEU A 1 90 ? 5.577 -8.630 -6.457 1.00 94.94 90 LEU A O 1
ATOM 726 N N . LEU A 1 91 ? 5.790 -9.441 -8.536 1.00 94.94 91 LEU A N 1
ATOM 727 C CA . LEU A 1 91 ? 6.197 -10.782 -8.137 1.00 94.94 91 LEU A CA 1
ATOM 728 C C . LEU A 1 91 ? 7.698 -10.922 -8.384 1.00 94.94 91 LEU A C 1
ATOM 730 O O . LEU A 1 91 ? 8.128 -11.169 -9.509 1.00 94.94 91 LEU A O 1
ATOM 734 N N . LEU A 1 92 ? 8.497 -10.772 -7.331 1.00 95.50 92 LEU A N 1
ATOM 735 C CA . LEU A 1 92 ? 9.935 -11.012 -7.404 1.00 95.50 92 LEU A CA 1
ATOM 736 C C . LEU A 1 92 ? 10.176 -12.519 -7.372 1.00 95.50 92 LEU A C 1
ATOM 738 O O . LEU A 1 92 ? 9.762 -13.178 -6.420 1.00 95.50 92 LEU A O 1
ATOM 742 N N . LYS A 1 93 ? 10.817 -13.070 -8.400 1.00 95.06 93 LYS A N 1
ATOM 743 C CA . LYS A 1 93 ? 11.015 -14.511 -8.565 1.00 95.06 93 LYS A CA 1
ATOM 744 C C . LYS A 1 93 ? 12.502 -14.844 -8.660 1.00 95.06 93 LYS A C 1
ATOM 746 O O . LYS A 1 93 ? 13.166 -14.433 -9.606 1.00 95.06 93 LYS A O 1
ATOM 751 N N . GLY A 1 94 ? 12.994 -15.597 -7.683 1.00 93.69 94 GLY A N 1
ATOM 752 C CA . GLY A 1 94 ? 14.307 -16.234 -7.711 1.00 93.69 94 GLY A CA 1
ATOM 753 C C . GLY A 1 94 ? 14.224 -17.662 -8.250 1.00 93.69 94 GLY A C 1
ATOM 754 O O . GLY A 1 94 ? 13.178 -18.093 -8.743 1.00 93.69 94 GLY A O 1
ATOM 755 N N . GLU A 1 95 ? 15.329 -18.402 -8.148 1.00 91.25 95 GLU A N 1
ATOM 756 C CA . GLU A 1 95 ? 15.396 -19.800 -8.601 1.00 91.25 95 GLU A CA 1
ATOM 757 C C . GLU A 1 95 ? 14.457 -20.711 -7.791 1.00 91.25 95 GLU A C 1
ATOM 759 O O . GLU A 1 95 ? 13.653 -21.435 -8.377 1.00 91.25 95 GLU A O 1
ATOM 764 N N . ASP A 1 96 ? 14.503 -20.602 -6.457 1.00 90.75 96 ASP A N 1
ATOM 765 C CA . ASP A 1 96 ? 13.771 -21.469 -5.516 1.00 90.75 96 ASP A CA 1
ATOM 766 C C . ASP A 1 96 ? 12.818 -20.702 -4.577 1.00 90.75 96 ASP A C 1
ATOM 768 O O . ASP A 1 96 ? 12.203 -21.289 -3.686 1.00 90.75 96 ASP A O 1
ATOM 772 N N . ASP A 1 97 ? 12.702 -19.382 -4.740 1.00 92.50 97 ASP A N 1
ATOM 773 C CA . ASP A 1 97 ? 11.954 -18.514 -3.828 1.00 92.50 97 ASP A CA 1
ATOM 774 C C . ASP A 1 97 ? 11.231 -17.394 -4.584 1.00 92.50 97 ASP A C 1
ATOM 776 O O . ASP A 1 97 ? 11.590 -17.037 -5.708 1.00 92.50 97 ASP A O 1
ATOM 780 N N . TYR A 1 98 ? 10.199 -16.822 -3.970 1.00 93.19 98 TYR A N 1
ATOM 781 C CA . TYR A 1 98 ? 9.487 -15.673 -4.510 1.00 93.19 98 TYR A CA 1
ATOM 782 C C . TYR A 1 98 ? 9.008 -14.718 -3.416 1.00 93.19 98 TYR A C 1
ATOM 784 O O . TYR A 1 98 ? 8.739 -15.095 -2.276 1.00 93.19 98 TYR A O 1
ATOM 792 N N . CYS A 1 99 ? 8.848 -13.450 -3.776 1.00 93.38 99 CYS A N 1
ATOM 793 C CA . CYS A 1 99 ? 8.271 -12.429 -2.919 1.00 93.38 99 CYS A CA 1
ATOM 794 C C . CYS A 1 99 ? 7.211 -11.660 -3.700 1.00 93.38 99 CYS A C 1
ATOM 796 O O . CYS A 1 99 ? 7.538 -10.877 -4.595 1.00 93.38 99 CYS A O 1
ATOM 798 N N . LEU A 1 100 ? 5.941 -11.874 -3.358 1.00 94.38 100 LEU A N 1
ATOM 799 C CA . LEU A 1 100 ? 4.895 -10.955 -3.783 1.00 94.38 100 LEU A CA 1
ATOM 800 C C . LEU A 1 100 ? 5.068 -9.654 -2.999 1.00 94.38 100 LEU A C 1
ATOM 802 O O . LEU A 1 100 ? 5.188 -9.679 -1.778 1.00 94.38 100 LEU A O 1
ATOM 806 N N . SER A 1 101 ? 5.095 -8.528 -3.697 1.00 94.88 101 SER A N 1
ATOM 807 C CA . SER A 1 101 ? 5.264 -7.207 -3.102 1.00 94.88 101 SER A CA 1
ATOM 808 C C . SER A 1 101 ? 4.230 -6.250 -3.672 1.00 94.88 101 SER A C 1
ATOM 810 O O . SER A 1 101 ? 3.979 -6.254 -4.874 1.00 94.88 101 SER A O 1
ATOM 812 N N . ARG A 1 102 ? 3.618 -5.427 -2.822 1.00 93.56 102 ARG A N 1
ATOM 813 C CA . ARG A 1 102 ? 2.713 -4.361 -3.255 1.00 93.56 102 ARG A CA 1
ATOM 814 C C . ARG A 1 102 ? 3.523 -3.144 -3.677 1.00 93.56 102 ARG A C 1
ATOM 816 O O . ARG A 1 102 ? 4.464 -2.771 -2.978 1.00 93.56 102 ARG A O 1
ATOM 823 N N . ILE A 1 103 ? 3.131 -2.530 -4.786 1.00 93.69 103 ILE A N 1
ATOM 824 C CA . ILE A 1 103 ? 3.673 -1.257 -5.252 1.00 93.69 103 ILE A CA 1
ATOM 825 C C . ILE A 1 103 ? 2.991 -0.132 -4.473 1.00 93.69 103 ILE A C 1
ATOM 827 O O . ILE A 1 103 ? 1.768 -0.085 -4.376 1.00 93.69 103 ILE A O 1
ATOM 831 N N . ILE A 1 104 ? 3.791 0.759 -3.895 1.00 93.31 104 ILE A N 1
ATOM 832 C CA . ILE A 1 104 ? 3.334 1.892 -3.073 1.00 93.31 104 ILE A CA 1
ATOM 833 C C . ILE A 1 104 ? 3.848 3.247 -3.573 1.00 93.31 104 ILE A C 1
ATOM 835 O O . ILE A 1 104 ? 3.612 4.276 -2.943 1.00 93.31 104 ILE A O 1
ATOM 839 N N . GLY A 1 105 ? 4.575 3.238 -4.688 1.00 91.62 105 GLY A N 1
ATOM 840 C CA . GLY A 1 105 ? 5.109 4.416 -5.354 1.00 91.62 105 GLY A CA 1
ATOM 841 C C . GLY A 1 105 ? 5.778 4.017 -6.663 1.00 91.62 105 GLY A C 1
ATOM 842 O O . GLY A 1 105 ? 6.325 2.917 -6.769 1.00 91.62 105 GLY A O 1
ATOM 843 N N . ILE A 1 106 ? 5.711 4.888 -7.668 1.00 91.25 106 ILE A N 1
ATOM 844 C CA . ILE A 1 106 ? 6.335 4.657 -8.971 1.00 91.25 106 ILE A CA 1
ATOM 845 C C . ILE A 1 106 ? 6.983 5.954 -9.430 1.00 91.25 106 ILE A C 1
ATOM 847 O O . ILE A 1 106 ? 6.319 6.982 -9.518 1.00 91.25 106 ILE A O 1
ATOM 851 N N . ASN A 1 107 ? 8.266 5.881 -9.759 1.00 90.69 107 ASN A N 1
ATOM 852 C CA . ASN A 1 107 ? 9.016 6.975 -10.356 1.00 90.69 107 ASN A CA 1
ATOM 853 C C . ASN A 1 107 ? 9.606 6.527 -11.690 1.00 90.69 107 ASN A C 1
ATOM 855 O O . ASN A 1 107 ? 9.833 5.339 -11.917 1.00 90.69 107 ASN A O 1
ATOM 859 N N . THR A 1 108 ? 9.853 7.483 -12.578 1.00 87.31 108 THR A N 1
ATOM 860 C CA . THR A 1 108 ? 10.426 7.216 -13.898 1.00 87.31 108 THR A CA 1
ATOM 861 C C . THR A 1 108 ? 11.553 8.187 -14.173 1.00 87.31 108 THR A C 1
ATOM 863 O O . THR A 1 108 ? 11.347 9.399 -14.069 1.00 87.31 108 THR A O 1
ATOM 866 N N . GLU A 1 109 ? 12.704 7.675 -14.590 1.00 87.12 109 GLU A N 1
ATOM 867 C CA . GLU A 1 109 ? 13.866 8.489 -14.931 1.00 87.12 109 GLU A CA 1
ATOM 868 C C . GLU A 1 109 ? 14.406 8.130 -16.322 1.00 87.12 109 GLU A C 1
ATOM 870 O O . GLU A 1 109 ? 14.345 6.970 -16.746 1.00 87.12 109 GLU A O 1
ATOM 875 N N . PRO A 1 110 ? 14.910 9.118 -17.083 1.00 82.12 110 PRO A N 1
ATOM 876 C CA . PRO A 1 110 ? 15.576 8.829 -18.340 1.00 82.12 110 PRO A CA 1
ATOM 877 C C . PRO A 1 110 ? 16.923 8.158 -18.044 1.00 82.12 110 PRO A C 1
ATOM 879 O O . PRO A 1 110 ? 17.794 8.766 -17.425 1.00 82.12 110 PRO A O 1
ATOM 882 N N . GLY A 1 111 ? 17.100 6.928 -18.519 1.00 80.06 111 GLY A N 1
ATOM 883 C CA . GLY A 1 111 ? 18.346 6.177 -18.421 1.00 80.06 111 GLY A CA 1
ATOM 884 C C . GLY A 1 111 ? 19.307 6.518 -19.559 1.00 80.06 111 GLY A C 1
ATOM 885 O O . GLY A 1 111 ? 19.580 7.685 -19.860 1.00 80.06 111 GLY A O 1
ATOM 886 N N . VAL A 1 112 ? 19.833 5.486 -20.223 1.00 80.44 112 VAL A N 1
ATOM 887 C CA . VAL A 1 112 ? 20.797 5.656 -21.319 1.00 80.44 112 VAL A CA 1
ATOM 888 C C . VAL A 1 112 ? 20.163 6.434 -22.472 1.00 80.44 112 VAL A C 1
ATOM 890 O O . VAL A 1 112 ? 19.081 6.091 -22.954 1.00 80.44 112 VAL A O 1
ATOM 893 N N . ARG A 1 113 ? 20.851 7.490 -22.918 1.00 80.38 113 ARG A N 1
ATOM 894 C CA . ARG A 1 113 ? 20.441 8.340 -24.039 1.00 80.38 113 ARG A CA 1
ATOM 895 C C . ARG A 1 113 ? 21.149 7.954 -25.326 1.00 80.38 113 ARG A C 1
ATOM 897 O O . ARG A 1 113 ? 22.302 7.531 -25.317 1.00 80.38 113 ARG A O 1
ATOM 904 N N . PHE A 1 114 ? 20.453 8.143 -26.440 1.00 79.25 114 PHE A N 1
ATOM 905 C CA . PHE A 1 114 ? 20.917 7.767 -27.766 1.00 79.25 114 PHE A CA 1
ATOM 906 C C . PHE A 1 114 ? 20.588 8.846 -28.789 1.00 79.25 114 PHE A C 1
ATOM 908 O O . PHE A 1 114 ? 19.554 9.513 -28.706 1.00 79.25 114 PHE A O 1
ATOM 915 N N . ARG A 1 115 ? 21.445 8.962 -29.803 1.00 78.62 115 ARG A N 1
ATOM 916 C CA . ARG A 1 115 ? 21.199 9.779 -30.991 1.00 78.62 115 ARG A CA 1
ATOM 917 C C . ARG A 1 115 ? 20.799 8.892 -32.165 1.00 78.62 115 ARG A C 1
ATOM 919 O O . ARG A 1 115 ? 21.569 8.021 -32.581 1.00 78.62 115 ARG A O 1
ATOM 926 N N . PHE A 1 116 ? 19.625 9.152 -32.739 1.00 71.62 116 PHE A N 1
ATOM 927 C CA . PHE A 1 116 ? 19.198 8.494 -33.972 1.00 71.62 116 PHE A CA 1
ATOM 928 C C . PHE A 1 116 ? 20.051 8.961 -35.162 1.00 71.62 116 PHE A C 1
ATOM 930 O O . PHE A 1 116 ? 20.197 10.157 -35.415 1.00 71.62 116 PHE A O 1
ATOM 937 N N . GLN A 1 117 ? 20.623 8.016 -35.913 1.00 70.88 117 GLN A N 1
ATOM 938 C CA . GLN A 1 117 ? 21.539 8.319 -37.023 1.00 70.88 117 GLN A CA 1
ATOM 939 C C . GLN A 1 117 ? 20.892 8.237 -38.415 1.00 70.88 117 GLN A C 1
ATOM 941 O O . GLN A 1 117 ? 21.565 8.466 -39.428 1.00 70.88 117 GLN A O 1
ATOM 946 N N . GLY A 1 118 ? 19.593 7.942 -38.479 1.00 64.44 118 GLY A N 1
ATOM 947 C CA . GLY A 1 118 ? 18.844 7.735 -39.715 1.00 64.44 118 GLY A CA 1
ATOM 948 C C . GLY A 1 118 ? 18.507 6.260 -39.976 1.00 64.44 118 GLY A C 1
ATOM 949 O O . GLY A 1 118 ? 19.061 5.372 -39.326 1.00 64.44 118 GLY A O 1
ATOM 950 N N . PRO A 1 119 ? 17.612 5.981 -40.941 1.00 61.72 119 PRO A N 1
ATOM 951 C CA . PRO A 1 119 ? 17.175 4.621 -41.257 1.00 61.72 119 PRO A CA 1
ATOM 952 C C . PRO A 1 119 ? 18.344 3.684 -41.599 1.00 61.72 119 PRO A C 1
ATOM 954 O O . PRO A 1 119 ? 19.238 4.054 -42.363 1.00 61.72 119 PRO A O 1
ATOM 957 N N . GLY A 1 120 ? 18.332 2.469 -41.042 1.00 64.44 120 GLY A N 1
ATOM 958 C CA . GLY A 1 120 ? 19.338 1.430 -41.303 1.00 64.44 120 GLY A CA 1
ATOM 959 C C . GLY A 1 120 ? 20.717 1.668 -40.674 1.00 64.44 120 GLY A C 1
ATOM 960 O O . GLY A 1 120 ? 21.639 0.897 -40.939 1.00 64.44 120 GLY A O 1
ATOM 961 N N . LYS A 1 121 ? 20.884 2.715 -39.855 1.00 65.81 121 LYS A N 1
ATOM 962 C CA . LYS A 1 121 ? 22.106 2.957 -39.076 1.00 65.81 121 LYS A CA 1
ATOM 963 C C . LYS A 1 121 ? 21.858 2.678 -37.593 1.00 65.81 121 LYS A C 1
ATOM 965 O O . LYS A 1 121 ? 20.788 3.033 -37.100 1.00 65.81 121 LYS A O 1
ATOM 970 N N . PRO A 1 122 ? 22.829 2.084 -36.877 1.00 64.81 122 PRO A N 1
ATOM 971 C CA . PRO A 1 122 ? 22.687 1.853 -35.449 1.00 64.81 122 PRO A CA 1
ATOM 972 C C . PRO A 1 122 ? 22.613 3.185 -34.697 1.00 64.81 122 PRO A C 1
ATOM 974 O O . PRO A 1 122 ? 23.290 4.157 -35.045 1.00 64.81 122 PRO A O 1
ATOM 977 N N . SER A 1 123 ? 21.794 3.221 -33.650 1.00 70.00 123 SER A N 1
ATOM 978 C CA . SER A 1 123 ? 21.834 4.298 -32.663 1.00 70.00 123 SER A CA 1
ATOM 979 C C . SER A 1 123 ? 23.203 4.333 -31.981 1.00 70.00 123 SER A C 1
ATOM 981 O O . SER A 1 123 ? 23.852 3.299 -31.820 1.00 70.00 123 SER A O 1
ATOM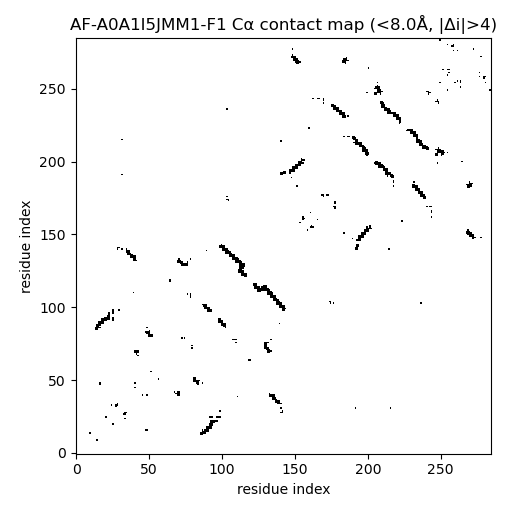 983 N N . VAL A 1 124 ? 23.638 5.518 -31.554 1.00 78.62 124 VAL A N 1
ATOM 984 C CA . VAL A 1 124 ? 24.868 5.684 -30.766 1.00 78.62 124 VAL A CA 1
ATOM 985 C C . VAL A 1 124 ? 24.511 6.317 -29.433 1.00 78.62 124 VAL A C 1
ATOM 987 O O . VAL A 1 124 ? 23.766 7.298 -29.414 1.00 78.62 124 VAL A O 1
ATOM 990 N N . GLU A 1 125 ? 25.024 5.742 -28.344 1.00 83.69 125 GLU A N 1
ATOM 991 C CA . GLU A 1 125 ? 24.907 6.324 -27.007 1.00 83.69 125 GLU A CA 1
ATOM 992 C C . GLU A 1 125 ? 25.481 7.738 -26.993 1.00 83.69 125 GLU A C 1
ATOM 994 O O . GLU A 1 125 ? 26.586 7.997 -27.475 1.00 83.69 125 GLU A O 1
ATOM 999 N N . ASP A 1 126 ? 24.699 8.664 -26.464 1.00 82.25 126 ASP A N 1
ATOM 1000 C CA . ASP A 1 126 ? 25.010 10.081 -26.458 1.00 82.25 126 ASP A CA 1
ATOM 1001 C C . ASP A 1 126 ? 24.239 10.743 -25.321 1.00 82.25 126 ASP A C 1
ATOM 1003 O O . ASP A 1 126 ? 23.011 10.716 -25.317 1.00 82.25 126 ASP A O 1
ATOM 1007 N N . ALA A 1 127 ? 24.945 11.359 -24.372 1.00 84.31 127 ALA A N 1
ATOM 1008 C CA . ALA A 1 127 ? 24.332 12.036 -23.229 1.00 84.31 127 ALA A CA 1
ATOM 1009 C C . ALA A 1 127 ? 23.385 13.177 -23.651 1.00 84.31 127 ALA A C 1
ATOM 1011 O O . ALA A 1 127 ? 22.406 13.459 -22.958 1.00 84.31 127 ALA A O 1
ATOM 1012 N N . ASP A 1 128 ? 23.628 13.781 -24.817 1.00 81.00 128 ASP A N 1
ATOM 1013 C CA . ASP A 1 128 ? 22.777 14.820 -25.404 1.00 81.00 128 ASP A CA 1
ATOM 1014 C C . ASP A 1 128 ? 21.795 14.255 -26.449 1.00 81.00 128 ASP A C 1
ATOM 1016 O O . ASP A 1 128 ? 21.167 15.007 -27.199 1.00 81.00 128 ASP A O 1
ATOM 1020 N N . GLY A 1 129 ? 21.663 12.926 -26.506 1.00 76.19 129 GLY A N 1
ATOM 1021 C CA . GLY A 1 129 ? 20.742 12.210 -27.377 1.00 76.19 129 GLY A CA 1
ATOM 1022 C C . GLY A 1 129 ? 19.284 12.623 -27.165 1.00 76.19 129 GLY A C 1
ATOM 1023 O O . GLY A 1 129 ? 18.863 12.994 -26.066 1.00 76.19 129 GLY A O 1
ATOM 1024 N N . ASP A 1 130 ? 18.503 12.561 -28.241 1.00 69.44 130 ASP A N 1
ATOM 1025 C CA . ASP A 1 130 ? 17.090 12.947 -28.278 1.00 69.44 130 ASP A CA 1
ATOM 1026 C C . ASP A 1 130 ? 16.129 11.801 -27.925 1.00 69.44 130 ASP A C 1
ATOM 1028 O O . ASP A 1 130 ? 14.924 12.026 -27.801 1.00 69.44 130 ASP A O 1
ATOM 1032 N N . SER A 1 131 ? 16.670 10.596 -27.733 1.00 72.06 131 SER A N 1
ATOM 1033 C CA . SER A 1 131 ? 15.964 9.382 -27.318 1.00 72.06 131 SER A CA 1
ATOM 1034 C C . SER A 1 131 ? 16.618 8.785 -26.069 1.00 72.06 131 SER A C 1
ATOM 1036 O O . SER A 1 131 ? 17.814 8.975 -25.854 1.00 72.06 131 SER A O 1
ATOM 1038 N N . CYS A 1 132 ? 15.870 8.030 -25.262 1.00 74.25 132 CYS A N 1
ATOM 1039 C CA . CYS A 1 132 ? 16.422 7.297 -24.121 1.00 74.25 132 CYS A CA 1
ATOM 1040 C C . CYS A 1 132 ? 15.655 6.012 -23.814 1.00 74.25 132 CYS A C 1
ATOM 1042 O O . CYS A 1 132 ? 14.449 5.937 -24.051 1.00 74.25 132 CYS A O 1
ATOM 1044 N N . ILE A 1 133 ? 16.355 5.045 -23.223 1.00 76.75 133 ILE A N 1
ATOM 1045 C CA . ILE A 1 133 ? 15.721 3.960 -22.470 1.00 76.75 133 ILE A CA 1
ATOM 1046 C C . ILE A 1 133 ? 15.261 4.556 -21.141 1.00 76.75 133 ILE A C 1
ATOM 1048 O O . ILE A 1 133 ? 16.010 5.293 -20.503 1.00 76.75 133 ILE A O 1
ATOM 1052 N N . TRP A 1 134 ? 14.015 4.296 -20.761 1.00 82.25 134 TRP A N 1
ATOM 1053 C CA . TRP A 1 134 ? 13.461 4.778 -19.498 1.00 82.25 134 TRP A CA 1
ATOM 1054 C C . TRP A 1 134 ? 13.582 3.710 -18.431 1.00 82.25 134 TRP A C 1
ATOM 1056 O O . TRP A 1 134 ? 13.203 2.567 -18.674 1.00 82.25 134 TRP A O 1
ATOM 1066 N N . GLU A 1 135 ? 14.045 4.113 -17.257 1.00 87.44 135 GLU A N 1
ATOM 1067 C CA . GLU A 1 135 ? 14.006 3.290 -16.061 1.00 87.44 135 GLU A CA 1
ATOM 1068 C C . GLU A 1 135 ? 12.727 3.608 -15.280 1.00 87.44 135 GLU A C 1
ATOM 1070 O O . GLU A 1 135 ? 12.325 4.769 -15.141 1.00 87.44 135 GLU A O 1
ATOM 107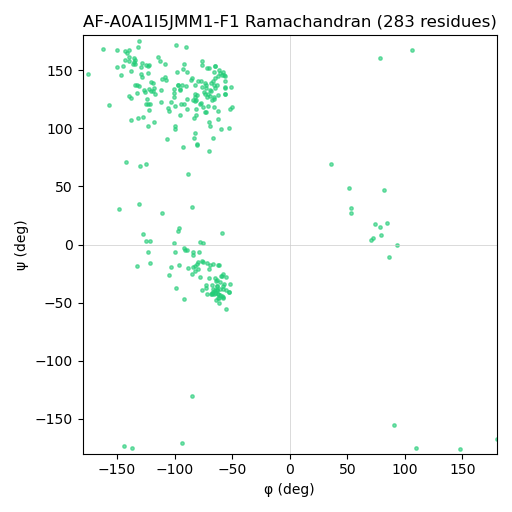5 N N . VAL A 1 136 ? 12.072 2.564 -14.780 1.00 90.75 136 VAL A N 1
ATOM 1076 C CA . VAL A 1 136 ? 10.945 2.656 -13.854 1.00 90.75 136 VAL A CA 1
ATOM 1077 C C . VAL A 1 136 ? 11.391 2.113 -12.513 1.00 90.75 136 VAL A C 1
ATOM 1079 O O . VAL A 1 136 ? 11.800 0.958 -12.402 1.00 90.75 136 VAL A O 1
ATOM 1082 N N . GLN A 1 137 ? 11.271 2.944 -11.490 1.00 94.31 137 GLN A N 1
ATOM 1083 C CA . GLN A 1 137 ? 11.579 2.602 -10.116 1.00 94.31 137 GLN A CA 1
ATOM 1084 C C . GLN A 1 137 ? 10.278 2.394 -9.343 1.00 94.31 137 GLN A C 1
ATOM 1086 O O . GLN A 1 137 ? 9.505 3.330 -9.128 1.00 94.31 137 GLN A O 1
ATOM 1091 N N . PHE A 1 138 ? 10.052 1.165 -8.895 1.00 95.00 138 PHE A N 1
ATOM 1092 C CA . PHE A 1 138 ? 8.917 0.784 -8.063 1.00 95.00 138 PHE A CA 1
ATOM 1093 C C . PHE A 1 138 ? 9.319 0.822 -6.595 1.00 95.00 138 PHE A C 1
ATOM 1095 O O . PHE A 1 138 ? 10.214 0.083 -6.190 1.00 95.00 138 PHE A O 1
ATOM 1102 N N . GLU A 1 139 ? 8.642 1.626 -5.781 1.00 95.69 139 GLU A N 1
ATOM 1103 C CA . GLU A 1 139 ? 8.703 1.495 -4.328 1.00 95.69 139 GLU A CA 1
ATOM 1104 C C . GLU A 1 139 ? 7.737 0.398 -3.882 1.00 95.69 139 GLU A C 1
ATOM 1106 O O . GLU A 1 139 ? 6.568 0.387 -4.276 1.00 95.69 139 GLU A O 1
ATOM 1111 N N . ILE A 1 140 ? 8.225 -0.533 -3.067 1.00 95.50 140 ILE A N 1
ATOM 1112 C CA . ILE A 1 140 ? 7.509 -1.756 -2.728 1.00 95.50 140 ILE A CA 1
ATOM 1113 C C . ILE A 1 140 ? 7.526 -2.091 -1.237 1.00 95.50 140 ILE A C 1
ATOM 1115 O O . ILE A 1 140 ? 8.446 -1.752 -0.483 1.00 95.50 140 ILE A O 1
ATOM 1119 N N . ILE A 1 141 ? 6.511 -2.849 -0.827 1.00 95.12 141 ILE A N 1
ATOM 1120 C CA . ILE A 1 141 ? 6.442 -3.520 0.473 1.00 95.12 141 ILE A CA 1
ATOM 1121 C C . ILE A 1 141 ? 6.170 -5.005 0.233 1.00 95.12 141 ILE A C 1
ATOM 1123 O O . ILE A 1 141 ? 5.259 -5.320 -0.538 1.00 95.12 141 ILE A O 1
ATOM 1127 N N . PRO A 1 142 ? 6.908 -5.927 0.880 1.00 93.62 142 PRO A N 1
ATOM 1128 C CA . PRO A 1 142 ? 6.590 -7.346 0.796 1.00 93.62 142 PRO A CA 1
ATOM 1129 C C . PRO A 1 142 ? 5.168 -7.614 1.302 1.00 93.62 142 PRO A C 1
ATOM 1131 O O . PRO A 1 142 ? 4.701 -6.976 2.245 1.00 93.62 142 PRO A O 1
ATOM 1134 N N . VAL A 1 143 ? 4.498 -8.587 0.692 1.00 90.44 143 VAL A N 1
ATOM 1135 C CA . VAL A 1 143 ? 3.261 -9.187 1.194 1.00 90.44 143 VAL A CA 1
ATOM 1136 C C . VAL A 1 143 ? 3.648 -10.510 1.866 1.00 90.44 143 VAL A C 1
ATOM 1138 O O . VAL A 1 143 ? 3.954 -11.479 1.164 1.00 90.44 143 VAL A O 1
ATOM 1141 N N . PRO A 1 144 ? 3.716 -10.562 3.210 1.00 83.81 144 PRO A N 1
ATOM 1142 C CA . PRO A 1 144 ? 4.009 -11.794 3.932 1.00 83.81 144 PRO A CA 1
ATOM 1143 C C . PRO A 1 144 ? 3.017 -12.913 3.595 1.00 83.81 144 PRO A C 1
ATOM 1145 O O . PRO A 1 144 ? 1.829 -12.669 3.403 1.00 83.81 144 PRO A O 1
ATOM 1148 N N . ALA A 1 145 ? 3.492 -14.162 3.575 1.00 76.38 145 ALA A N 1
ATOM 1149 C CA . ALA A 1 145 ? 2.621 -15.325 3.379 1.00 76.38 145 ALA A CA 1
ATOM 1150 C C . ALA A 1 145 ? 1.599 -15.494 4.523 1.00 76.38 145 ALA A C 1
ATOM 1152 O O . ALA A 1 145 ? 0.489 -15.963 4.295 1.00 76.38 145 ALA A O 1
ATOM 1153 N N . GLU A 1 146 ? 1.974 -15.086 5.738 1.00 81.38 146 GLU A N 1
ATOM 1154 C CA . GLU A 1 146 ? 1.118 -15.063 6.927 1.00 81.38 146 GLU A CA 1
ATOM 1155 C C . GLU A 1 146 ? 1.103 -13.648 7.520 1.00 81.38 146 GLU A C 1
ATOM 1157 O O . GLU A 1 146 ? 1.685 -13.389 8.575 1.00 81.38 146 GLU A O 1
ATOM 1162 N N . SER A 1 147 ? 0.486 -12.700 6.812 1.00 85.81 147 SER A N 1
ATOM 1163 C CA . SER A 1 147 ? 0.307 -11.344 7.337 1.00 85.81 147 SER A CA 1
ATOM 1164 C C . SER A 1 147 ? -0.611 -11.341 8.555 1.00 85.81 147 SER A C 1
ATOM 1166 O O . SER A 1 147 ? -1.686 -11.944 8.556 1.00 85.81 147 SER A O 1
ATOM 1168 N N . ARG A 1 148 ? -0.208 -10.607 9.590 1.00 95.38 148 ARG A N 1
ATOM 1169 C CA . ARG A 1 148 ? -1.044 -10.329 10.759 1.00 95.38 148 ARG A CA 1
ATOM 1170 C C . ARG A 1 148 ? -1.852 -9.072 10.510 1.00 95.38 148 ARG A C 1
ATOM 1172 O O . ARG A 1 148 ? -1.408 -8.159 9.815 1.00 95.38 148 ARG A O 1
ATOM 1179 N N . HIS A 1 149 ? -3.044 -9.017 11.092 1.00 97.31 149 HIS A N 1
ATOM 1180 C CA . HIS A 1 149 ? -3.964 -7.903 10.898 1.00 97.31 149 HIS A CA 1
ATOM 1181 C C . HIS A 1 149 ? -4.240 -7.178 12.200 1.00 97.31 149 HIS A C 1
ATOM 1183 O O . HIS A 1 149 ? -4.539 -7.795 13.220 1.00 97.31 149 HIS A O 1
ATOM 1189 N N . TYR A 1 150 ? -4.189 -5.853 12.146 1.00 98.19 150 TYR A N 1
ATOM 1190 C CA . TYR A 1 150 ? -4.334 -5.000 13.313 1.00 98.19 150 TYR A CA 1
ATOM 1191 C C . TYR A 1 150 ? -5.520 -4.052 13.184 1.00 98.19 150 TYR A C 1
ATOM 1193 O O . TYR A 1 150 ? -5.747 -3.442 12.142 1.00 98.19 150 TYR A O 1
ATOM 1201 N N . LEU A 1 151 ? -6.249 -3.858 14.279 1.00 98.19 151 LEU A N 1
ATOM 1202 C CA . LEU A 1 151 ? -7.229 -2.785 14.394 1.00 98.19 151 LEU A CA 1
ATOM 1203 C C . LEU A 1 151 ? -6.594 -1.575 15.081 1.00 98.19 151 LEU A C 1
ATOM 1205 O O . LEU A 1 151 ? -6.289 -1.596 16.279 1.00 98.19 151 LEU A O 1
ATOM 1209 N N . MET A 1 152 ? -6.425 -0.505 14.314 1.00 97.88 152 MET A N 1
ATOM 1210 C CA . MET A 1 152 ? -5.973 0.800 14.784 1.00 97.88 152 MET A CA 1
ATOM 1211 C C . MET A 1 152 ? -7.174 1.672 15.136 1.00 97.88 152 MET A C 1
ATOM 1213 O O . MET A 1 152 ? -8.259 1.501 14.581 1.00 97.88 152 MET A O 1
ATOM 1217 N N . ARG A 1 153 ? -7.002 2.596 16.083 1.00 97.06 153 ARG A N 1
ATOM 1218 C CA . ARG A 1 153 ? -8.073 3.497 16.524 1.00 97.06 153 ARG A CA 1
ATOM 1219 C C . ARG A 1 153 ? -7.642 4.944 16.416 1.00 97.06 153 ARG A C 1
ATOM 1221 O O . ARG A 1 153 ? -6.594 5.320 16.941 1.00 97.06 153 ARG A O 1
ATOM 1228 N N . TRP A 1 154 ? -8.511 5.742 15.814 1.00 96.44 154 TRP A N 1
ATOM 1229 C CA . TRP A 1 154 ? -8.352 7.172 15.629 1.00 96.44 154 TRP A CA 1
ATOM 1230 C C . TRP A 1 154 ? -9.544 7.917 16.215 1.00 96.44 154 TRP A C 1
ATOM 1232 O O . TRP A 1 154 ? -10.690 7.639 15.871 1.00 96.44 154 TRP A O 1
ATOM 1242 N N . ASN A 1 155 ? -9.272 8.868 17.107 1.00 94.88 155 ASN A N 1
ATOM 1243 C CA . ASN A 1 155 ? -10.277 9.801 17.593 1.00 94.88 155 ASN A CA 1
ATOM 1244 C C . ASN A 1 155 ? -9.850 11.222 17.200 1.00 94.88 155 ASN A C 1
ATOM 1246 O O . ASN A 1 155 ? -8.953 11.768 17.849 1.00 94.88 155 ASN A O 1
ATOM 1250 N N . PRO A 1 156 ? -10.491 11.845 16.195 1.00 93.50 156 PRO A N 1
ATOM 1251 C CA . PRO A 1 156 ? -10.077 13.151 15.679 1.00 93.50 156 PRO A CA 1
ATOM 1252 C C . PRO A 1 156 ? -10.146 14.279 16.717 1.00 93.50 156 PRO A C 1
ATOM 1254 O O . PRO A 1 156 ? -9.521 15.317 16.527 1.00 93.50 156 PRO A O 1
ATOM 1257 N N . SER A 1 157 ? -10.877 14.092 17.823 1.00 92.25 157 SER A N 1
ATOM 1258 C CA . SER A 1 157 ? -11.003 15.099 18.884 1.00 92.25 157 SER A CA 1
ATOM 1259 C C . SER A 1 157 ? -9.836 15.105 19.875 1.00 92.25 157 SER A C 1
ATOM 1261 O O . SER A 1 157 ? -9.687 16.070 20.622 1.00 92.25 157 SER A O 1
ATOM 1263 N N . ILE A 1 158 ? -9.050 14.024 19.946 1.00 90.62 158 ILE A N 1
ATOM 1264 C CA . ILE A 1 158 ? -7.959 13.891 20.930 1.00 90.62 158 ILE A CA 1
ATOM 1265 C C . ILE A 1 158 ? -6.639 13.409 20.331 1.00 90.62 158 ILE A C 1
ATOM 1267 O O . ILE A 1 158 ? -5.615 13.540 20.988 1.00 90.62 158 ILE A O 1
ATOM 1271 N N . SER A 1 159 ? -6.640 12.814 19.139 1.00 91.62 159 SER A N 1
ATOM 1272 C CA . SER A 1 159 ? -5.421 12.406 18.443 1.00 91.62 159 SER A CA 1
ATOM 1273 C C . SER A 1 159 ? -4.667 13.626 17.910 1.00 91.62 159 SER A C 1
ATOM 1275 O O . SER A 1 159 ? -5.272 14.638 17.569 1.00 91.62 159 SER A O 1
ATOM 1277 N N . SER A 1 160 ? -3.342 13.513 17.786 1.00 91.38 160 SER A N 1
ATOM 1278 C CA . SER A 1 160 ? -2.516 14.526 17.115 1.00 91.38 160 SER A CA 1
ATOM 1279 C C . SER A 1 160 ? -2.823 14.647 15.622 1.00 91.38 160 SER A C 1
ATOM 1281 O O . SER A 1 160 ? -2.648 15.717 15.058 1.00 91.38 160 SER A O 1
ATOM 1283 N N . PHE A 1 161 ? -3.278 13.557 15.000 1.00 95.06 161 PHE A N 1
ATOM 1284 C CA . PHE A 1 161 ? -3.816 13.546 13.645 1.00 95.06 161 PHE A CA 1
ATOM 1285 C C . PHE A 1 161 ? -5.285 13.964 13.688 1.00 95.06 161 PHE A C 1
ATOM 1287 O O . PHE A 1 161 ? -6.136 13.236 14.212 1.00 95.06 161 PHE A O 1
ATOM 1294 N N . THR A 1 162 ? -5.564 15.162 13.200 1.00 95.25 162 THR A N 1
ATOM 1295 C CA . THR A 1 162 ? -6.875 15.808 13.258 1.00 95.25 162 THR A CA 1
ATOM 1296 C C . THR A 1 162 ? -7.728 15.476 12.032 1.00 95.25 162 THR A C 1
ATOM 1298 O O . THR A 1 162 ? -7.249 14.927 11.042 1.00 95.25 162 THR A O 1
ATOM 1301 N N . GLU A 1 163 ? -9.013 15.842 12.071 1.00 9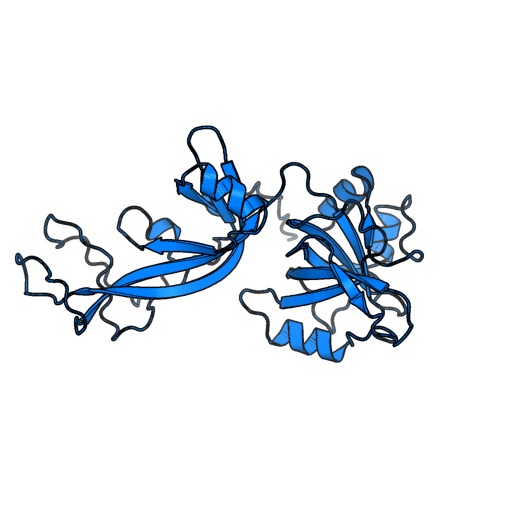4.56 163 GLU A N 1
ATOM 1302 C CA . GLU A 1 163 ? -9.897 15.759 10.896 1.00 94.56 163 GLU A CA 1
ATOM 1303 C C . GLU A 1 163 ? -9.324 16.536 9.695 1.00 94.56 163 GLU A C 1
ATOM 1305 O O . GLU A 1 163 ? -9.385 16.062 8.566 1.00 94.56 163 GLU A O 1
ATOM 1310 N N . LYS A 1 164 ? -8.719 17.705 9.949 1.00 95.44 164 LYS A N 1
ATOM 1311 C CA . LYS A 1 164 ? -8.115 18.548 8.914 1.00 95.44 164 LYS A CA 1
ATOM 1312 C C . LYS A 1 164 ? -6.895 17.877 8.286 1.00 95.44 164 LYS A C 1
ATOM 1314 O O . LYS A 1 164 ? -6.745 17.923 7.072 1.00 95.44 164 LYS A O 1
ATOM 1319 N N . ASP A 1 165 ? -6.060 17.229 9.097 1.00 96.25 165 ASP A N 1
ATOM 1320 C CA . ASP A 1 165 ? -4.907 16.478 8.589 1.00 96.25 165 ASP A CA 1
ATOM 1321 C C . ASP A 1 165 ? -5.372 15.312 7.708 1.00 96.25 165 ASP A C 1
ATOM 1323 O O . ASP A 1 165 ? -4.804 15.071 6.648 1.00 96.25 165 ASP A O 1
ATOM 1327 N N . TYR A 1 166 ? -6.458 14.631 8.093 1.00 95.69 166 TYR A N 1
ATOM 1328 C CA . TYR A 1 166 ? -7.059 13.588 7.264 1.00 95.69 166 TYR A CA 1
ATOM 1329 C C . TYR A 1 166 ? -7.581 14.127 5.926 1.00 95.69 166 TYR A C 1
ATOM 1331 O O . TYR A 1 166 ? -7.296 13.541 4.884 1.00 95.69 166 TYR A O 1
ATOM 1339 N N . GLU A 1 167 ? -8.296 15.254 5.933 1.00 95.44 167 GLU A N 1
ATOM 1340 C CA . GLU A 1 167 ? -8.754 15.923 4.709 1.00 95.44 167 GLU A CA 1
ATOM 1341 C C . GLU A 1 167 ? -7.586 16.311 3.794 1.00 95.44 167 GLU A C 1
ATOM 1343 O O . GLU A 1 167 ? -7.645 16.073 2.588 1.00 95.44 167 GLU A O 1
ATOM 1348 N N . GLU A 1 168 ? -6.511 16.863 4.359 1.00 95.69 168 GLU A N 1
ATOM 1349 C CA . GLU A 1 168 ? -5.307 17.230 3.613 1.00 95.69 168 GLU A CA 1
ATOM 1350 C C . GLU A 1 168 ? -4.592 16.002 3.043 1.00 95.69 168 GLU A C 1
ATOM 1352 O O . GLU A 1 168 ? -4.205 16.017 1.874 1.00 95.69 168 GLU A O 1
ATOM 1357 N N . CYS A 1 169 ? -4.464 14.922 3.815 1.00 95.25 169 CYS A N 1
ATOM 1358 C CA . CYS A 1 169 ? -3.896 13.663 3.339 1.00 95.25 169 CYS A CA 1
ATOM 1359 C C . CYS A 1 169 ? -4.711 13.066 2.187 1.00 95.25 169 CYS A C 1
ATOM 1361 O O . CYS A 1 169 ? -4.127 12.668 1.184 1.00 95.25 169 CYS A O 1
ATOM 1363 N N . VAL A 1 170 ? -6.044 13.030 2.299 1.00 94.19 170 VAL A N 1
ATOM 1364 C CA . VAL A 1 170 ? -6.923 12.516 1.235 1.00 94.19 170 VAL A CA 1
ATOM 1365 C C . VAL A 1 170 ? -6.873 13.411 -0.010 1.00 94.19 170 VAL A C 1
ATOM 1367 O O . VAL A 1 170 ? -6.868 12.905 -1.130 1.00 94.19 170 VAL A O 1
ATOM 1370 N N . ALA A 1 171 ? -6.793 14.734 0.150 1.00 93.44 171 ALA A N 1
ATOM 1371 C CA . ALA A 1 171 ? -6.719 15.665 -0.977 1.00 93.44 171 ALA A CA 1
ATOM 1372 C C . ALA A 1 171 ? -5.379 15.614 -1.733 1.00 93.44 171 ALA A C 1
ATOM 1374 O O . ALA A 1 171 ? -5.350 15.899 -2.929 1.00 93.44 171 ALA A O 1
ATOM 1375 N N . ASN A 1 172 ? -4.286 15.259 -1.051 1.00 91.75 172 ASN A N 1
ATOM 1376 C CA . ASN A 1 172 ? -2.929 15.233 -1.607 1.00 91.75 172 ASN A CA 1
ATOM 1377 C C . ASN A 1 172 ? -2.381 13.805 -1.766 1.00 91.75 172 ASN A C 1
ATOM 1379 O O . ASN A 1 172 ? -1.170 13.602 -1.703 1.00 91.75 172 ASN A O 1
ATOM 1383 N N . MET A 1 173 ? -3.255 12.809 -1.934 1.00 88.88 173 MET A N 1
ATOM 1384 C CA . MET A 1 173 ? -2.814 11.432 -2.144 1.00 88.88 173 MET A CA 1
ATOM 1385 C C . MET A 1 173 ? -2.016 11.287 -3.435 1.00 88.88 173 MET A C 1
ATOM 1387 O O . MET A 1 173 ? -2.435 11.738 -4.502 1.00 88.88 173 MET A O 1
ATOM 1391 N N . GLU A 1 174 ? -0.930 10.534 -3.350 1.00 77.06 174 GLU A N 1
ATOM 1392 C CA . GLU A 1 174 ? -0.169 10.079 -4.505 1.00 77.06 174 GLU A CA 1
ATOM 1393 C C . GLU A 1 174 ? -0.561 8.628 -4.778 1.00 77.06 174 GLU A C 1
ATOM 1395 O O . GLU A 1 174 ? -0.579 7.798 -3.869 1.00 77.06 174 GLU A O 1
ATOM 1400 N N . HIS A 1 175 ? -0.962 8.326 -6.015 1.00 77.56 175 HIS A N 1
ATOM 1401 C CA . HIS A 1 175 ? -1.425 6.987 -6.410 1.00 77.56 175 HIS A CA 1
ATOM 1402 C C . HIS A 1 175 ? -2.547 6.411 -5.515 1.00 77.56 175 HIS A C 1
ATOM 1404 O O . HIS A 1 175 ? -2.639 5.204 -5.314 1.00 77.56 175 HIS A O 1
ATOM 1410 N N . GLY A 1 176 ? -3.413 7.275 -4.966 1.00 83.69 176 GLY A N 1
ATOM 1411 C CA . GLY A 1 176 ? -4.510 6.866 -4.077 1.00 83.69 176 GLY A CA 1
ATOM 1412 C C . GLY A 1 176 ? -4.068 6.459 -2.666 1.00 83.69 176 GLY A C 1
ATOM 1413 O O . GLY A 1 176 ? -4.827 5.794 -1.957 1.00 83.69 176 GLY A O 1
ATOM 1414 N N . MET A 1 177 ? -2.853 6.842 -2.262 1.00 91.12 177 MET A N 1
ATOM 1415 C CA . MET A 1 177 ? -2.259 6.505 -0.972 1.00 91.12 177 MET A CA 1
ATOM 1416 C C . MET A 1 177 ? -1.732 7.751 -0.252 1.00 91.12 177 MET A C 1
ATOM 1418 O O . MET A 1 177 ? -1.396 8.761 -0.868 1.00 91.12 177 MET A O 1
ATOM 1422 N N . PHE A 1 178 ? -1.620 7.664 1.072 1.00 94.88 178 PHE A N 1
ATOM 1423 C CA . PHE A 1 178 ? -0.900 8.640 1.899 1.00 94.88 178 PHE A CA 1
ATOM 1424 C C . PHE A 1 178 ? -0.150 7.927 3.027 1.00 94.88 178 PHE A C 1
ATOM 1426 O O . PHE A 1 178 ? -0.403 6.753 3.300 1.00 94.88 178 PHE A O 1
ATOM 1433 N N . ARG A 1 179 ? 0.793 8.613 3.679 1.00 95.12 179 ARG A N 1
ATOM 1434 C CA . ARG A 1 179 ? 1.622 8.027 4.743 1.00 95.12 179 ARG A CA 1
ATOM 1435 C C . ARG A 1 179 ? 1.424 8.745 6.061 1.00 95.12 179 ARG A C 1
ATOM 1437 O O . ARG A 1 179 ? 1.377 9.971 6.101 1.00 95.12 179 ARG A O 1
ATOM 1444 N N . ILE A 1 180 ? 1.361 7.967 7.132 1.00 96.50 180 ILE A N 1
ATOM 1445 C CA . ILE A 1 180 ? 1.336 8.454 8.513 1.00 96.50 180 ILE A CA 1
ATOM 1446 C C . ILE A 1 180 ? 2.211 7.551 9.376 1.00 96.50 180 ILE A C 1
ATOM 1448 O O . ILE A 1 180 ? 2.563 6.445 8.968 1.00 96.50 180 ILE A O 1
ATOM 1452 N N . ASN A 1 181 ? 2.504 7.985 10.596 1.00 96.19 181 ASN A N 1
ATOM 1453 C CA . ASN A 1 181 ? 2.909 7.073 11.657 1.00 96.19 181 ASN A CA 1
ATOM 1454 C C . ASN A 1 181 ? 1.787 6.945 12.687 1.00 96.19 181 ASN A C 1
ATOM 1456 O O . ASN A 1 181 ? 0.933 7.823 12.814 1.00 96.19 181 ASN A O 1
ATOM 1460 N N . TRP A 1 182 ? 1.760 5.832 13.413 1.00 97.12 182 TRP A N 1
ATOM 1461 C CA . TRP A 1 182 ? 0.775 5.632 14.471 1.00 97.12 182 TRP A CA 1
ATOM 1462 C C . TRP A 1 182 ? 1.351 4.817 15.612 1.00 97.12 182 TRP A C 1
ATOM 1464 O O . TRP A 1 182 ? 2.135 3.893 15.397 1.00 97.12 182 TRP A O 1
ATOM 1474 N N . SER A 1 183 ? 0.918 5.123 16.835 1.00 95.44 183 SER A N 1
ATOM 1475 C CA . SER A 1 183 ? 1.291 4.307 17.984 1.00 95.44 183 SER A CA 1
ATOM 1476 C C . SER A 1 183 ? 0.544 2.973 17.962 1.00 95.44 183 SER A C 1
ATOM 1478 O O . SER A 1 183 ? -0.682 2.946 17.799 1.00 95.44 183 SER A O 1
ATOM 1480 N N . ILE A 1 184 ? 1.268 1.893 18.219 1.00 97.12 184 ILE A N 1
ATOM 1481 C CA . ILE A 1 184 ? 0.766 0.523 18.282 1.00 97.12 184 ILE A CA 1
ATOM 1482 C C . ILE A 1 184 ? 1.009 -0.040 19.686 1.00 97.12 184 ILE A C 1
ATOM 1484 O O . ILE A 1 184 ? 2.092 0.119 20.249 1.00 97.12 184 ILE A O 1
ATOM 1488 N N . TYR A 1 185 ? -0.021 -0.646 20.280 1.00 95.81 185 TYR A N 1
ATOM 1489 C CA . TYR A 1 185 ? 0.080 -1.205 21.628 1.00 95.81 185 TYR A CA 1
ATOM 1490 C C . TYR A 1 185 ? 0.483 -2.686 21.625 1.00 95.81 185 TYR A C 1
ATOM 1492 O O . TYR A 1 185 ? 1.413 -3.017 22.349 1.00 95.81 185 TYR A O 1
ATOM 1500 N N . ASP A 1 186 ? -0.128 -3.546 20.796 1.00 96.38 186 ASP A N 1
ATOM 1501 C CA . ASP A 1 186 ? 0.265 -4.965 20.665 1.00 96.38 186 ASP A CA 1
ATOM 1502 C C . ASP A 1 186 ? 1.364 -5.119 19.593 1.00 96.38 186 ASP A C 1
ATOM 1504 O O . ASP A 1 186 ? 1.179 -5.734 18.540 1.00 96.38 186 ASP A O 1
ATOM 1508 N N . TRP A 1 187 ? 2.501 -4.461 19.810 1.00 96.44 187 TRP A N 1
ATOM 1509 C CA . TRP A 1 187 ? 3.554 -4.295 18.804 1.00 96.44 187 TRP A CA 1
ATOM 1510 C C . TRP A 1 187 ? 4.517 -5.484 18.717 1.00 96.44 187 TRP A C 1
ATOM 1512 O O . TRP A 1 187 ? 5.209 -5.627 17.717 1.00 96.44 187 TRP A O 1
ATOM 1522 N N . GLU A 1 188 ? 4.595 -6.335 19.740 1.00 96.25 188 GLU A N 1
ATOM 1523 C CA . GLU A 1 188 ? 5.635 -7.366 19.883 1.00 96.25 188 GLU A CA 1
ATOM 1524 C C . GLU A 1 188 ? 5.676 -8.325 18.684 1.00 96.25 188 GLU A C 1
ATOM 1526 O O . GLU A 1 188 ? 6.739 -8.768 18.236 1.00 96.25 188 GLU A O 1
ATOM 1531 N N . GLU A 1 189 ? 4.501 -8.588 18.123 1.00 94.81 189 GLU A N 1
ATOM 1532 C CA . GLU A 1 189 ? 4.295 -9.438 16.958 1.00 94.81 189 GLU A CA 1
ATOM 1533 C C . GLU A 1 189 ? 4.117 -8.636 15.656 1.00 94.81 189 GLU A C 1
ATOM 1535 O O . GLU A 1 189 ? 4.101 -9.222 14.581 1.00 94.81 189 GLU A O 1
ATOM 1540 N N . ALA A 1 190 ? 4.030 -7.310 15.694 1.00 95.81 190 ALA A N 1
ATOM 1541 C CA . ALA A 1 190 ? 3.855 -6.535 14.470 1.00 95.81 190 ALA A CA 1
ATOM 1542 C C . ALA A 1 190 ? 5.149 -6.514 13.651 1.00 95.81 190 ALA A C 1
ATOM 1544 O O . ALA A 1 190 ? 6.244 -6.358 14.202 1.00 95.81 190 ALA A O 1
ATOM 1545 N N . ARG A 1 191 ? 5.030 -6.677 12.336 1.00 94.88 191 ARG A N 1
ATOM 1546 C CA . ARG A 1 191 ? 6.144 -6.659 11.383 1.00 94.88 191 ARG A CA 1
ATOM 1547 C C . ARG A 1 191 ? 5.802 -5.815 10.158 1.00 94.88 191 ARG A C 1
ATOM 1549 O O . ARG A 1 191 ? 4.633 -5.582 9.846 1.00 94.88 191 ARG A O 1
ATOM 1556 N N . ARG A 1 192 ? 6.829 -5.385 9.426 1.00 94.50 192 ARG A N 1
ATOM 1557 C CA . ARG A 1 192 ? 6.678 -4.783 8.092 1.00 94.50 192 ARG A CA 1
ATOM 1558 C C . ARG A 1 192 ? 5.809 -5.674 7.193 1.00 94.50 192 ARG A C 1
ATOM 1560 O O . ARG A 1 192 ? 6.008 -6.884 7.123 1.00 94.50 192 ARG A O 1
ATOM 1567 N N . GLY A 1 193 ? 4.878 -5.059 6.467 1.00 94.62 193 GLY A N 1
ATOM 1568 C CA . GLY A 1 193 ? 3.962 -5.744 5.551 1.00 94.62 193 GLY A CA 1
ATOM 1569 C C . GLY A 1 193 ? 2.677 -6.283 6.191 1.00 94.62 193 GLY A C 1
ATOM 1570 O O . GLY A 1 193 ? 1.760 -6.638 5.446 1.00 94.62 193 GLY A O 1
ATOM 1571 N N . ASP A 1 194 ? 2.563 -6.298 7.525 1.00 96.12 194 ASP A N 1
ATOM 1572 C CA . ASP A 1 194 ? 1.296 -6.579 8.213 1.00 96.12 194 ASP A CA 1
ATOM 1573 C C . ASP A 1 194 ? 0.230 -5.545 7.833 1.00 96.12 194 ASP A C 1
ATOM 1575 O O . ASP A 1 194 ? 0.543 -4.374 7.590 1.00 96.12 194 ASP A O 1
ATOM 1579 N N . PHE A 1 195 ? -1.036 -5.966 7.785 1.00 96.75 195 PHE A N 1
ATOM 1580 C CA . PHE A 1 195 ? -2.133 -5.061 7.441 1.00 96.75 195 PHE A CA 1
ATOM 1581 C C . PHE A 1 195 ? -2.745 -4.418 8.675 1.00 96.75 195 PHE A C 1
ATOM 1583 O O . PHE A 1 195 ? -2.761 -4.971 9.779 1.00 96.75 195 PHE A O 1
ATOM 1590 N N . PHE A 1 196 ? -3.351 -3.257 8.460 1.00 97.81 196 PHE A N 1
ATOM 1591 C CA . PHE A 1 196 ? -4.185 -2.627 9.463 1.00 97.81 196 PHE A CA 1
ATOM 1592 C C . PHE A 1 196 ? -5.504 -2.115 8.900 1.00 97.81 196 PHE A C 1
ATOM 1594 O O . PHE A 1 196 ? -5.644 -1.807 7.715 1.00 97.81 196 PHE A O 1
ATOM 1601 N N . TYR A 1 197 ? -6.448 -1.945 9.816 1.00 98.00 197 TYR A N 1
ATOM 1602 C CA . TYR A 1 197 ? -7.724 -1.285 9.606 1.00 98.00 197 TYR A CA 1
ATOM 1603 C C . TYR A 1 197 ? -7.812 -0.118 10.585 1.00 98.00 197 TYR A C 1
ATOM 1605 O O . TYR A 1 197 ? -7.714 -0.318 11.797 1.00 98.00 197 TYR A O 1
ATOM 1613 N N . MET A 1 198 ? -7.960 1.105 10.080 1.00 97.94 198 MET A N 1
ATOM 1614 C CA . MET A 1 198 ? -8.120 2.286 10.921 1.00 97.94 198 MET A CA 1
ATOM 1615 C C . MET A 1 198 ? -9.591 2.517 11.224 1.00 97.94 198 MET A C 1
ATOM 1617 O O . MET A 1 198 ? -10.389 2.816 10.334 1.00 97.94 198 MET A O 1
ATOM 1621 N N . MET A 1 199 ? -9.932 2.426 12.502 1.00 97.19 199 MET A N 1
ATOM 1622 C CA . MET A 1 199 ? -11.267 2.678 13.008 1.00 97.19 199 MET A CA 1
ATOM 1623 C C . MET A 1 199 ? -11.365 4.080 13.606 1.00 97.19 199 MET A C 1
ATOM 1625 O O . MET A 1 199 ? -10.704 4.387 14.600 1.00 97.19 199 MET A O 1
ATOM 1629 N N . ARG A 1 200 ? -12.246 4.912 13.052 1.00 95.94 200 ARG A N 1
ATOM 1630 C CA . ARG A 1 200 ? -12.690 6.149 13.691 1.00 95.94 200 ARG A CA 1
ATOM 1631 C C . ARG A 1 200 ? -13.542 5.820 14.911 1.00 95.94 200 ARG A C 1
ATOM 1633 O O . ARG A 1 200 ? -14.446 4.984 14.839 1.00 95.94 200 ARG A O 1
ATOM 1640 N N . VAL A 1 201 ? -13.264 6.487 16.025 1.00 94.81 201 VAL A N 1
ATOM 1641 C CA . VAL A 1 201 ? -13.978 6.337 17.296 1.00 94.81 201 VAL A CA 1
ATOM 1642 C C . VAL A 1 201 ? -14.178 7.694 17.972 1.00 94.81 201 VAL A C 1
ATOM 1644 O O . VAL A 1 201 ? -13.455 8.648 17.704 1.00 94.81 201 VAL A O 1
ATOM 1647 N N . GLY A 1 202 ? -15.121 7.760 18.914 1.00 90.38 202 GLY A N 1
ATOM 1648 C CA . GLY A 1 202 ? -15.341 8.947 19.748 1.00 90.38 202 GLY A CA 1
ATOM 1649 C C . GLY A 1 202 ? -16.386 9.935 19.227 1.00 90.38 202 GLY A C 1
ATOM 1650 O O . GLY A 1 202 ? -16.653 10.917 19.912 1.00 90.38 202 GLY A O 1
ATOM 1651 N N . ASP A 1 203 ? -17.007 9.657 18.080 1.00 89.06 203 ASP A N 1
ATOM 1652 C CA . ASP A 1 203 ? -18.116 10.430 17.514 1.00 89.06 203 ASP A CA 1
ATOM 1653 C C . ASP A 1 203 ? -19.147 9.530 16.801 1.00 89.06 203 ASP A C 1
ATOM 1655 O O . ASP A 1 203 ? -19.093 8.300 16.882 1.00 89.06 203 ASP A O 1
ATOM 1659 N N . ASP A 1 204 ? -20.127 10.151 16.142 1.00 87.25 204 ASP A N 1
ATOM 1660 C CA . ASP A 1 204 ? -21.235 9.498 15.439 1.00 87.25 204 ASP A CA 1
ATOM 1661 C C . ASP A 1 204 ? -20.861 8.939 14.055 1.00 87.25 204 ASP A C 1
ATOM 1663 O O . ASP A 1 204 ? -21.650 8.207 13.456 1.00 87.25 204 ASP A O 1
ATOM 1667 N N . LYS A 1 205 ? -19.642 9.204 13.568 1.00 90.88 205 LYS A N 1
ATOM 1668 C CA . LYS A 1 205 ? -19.118 8.692 12.292 1.00 90.88 205 LYS A CA 1
ATOM 1669 C C . LYS A 1 205 ? -18.270 7.424 12.465 1.00 90.88 205 LYS A C 1
ATOM 1671 O O . LYS A 1 205 ? -17.552 7.036 11.539 1.00 90.88 205 LYS A O 1
ATOM 1676 N N . ALA A 1 206 ? -18.342 6.774 13.629 1.00 94.12 206 ALA A N 1
ATOM 1677 C CA . ALA A 1 206 ? -17.510 5.629 13.989 1.00 94.12 206 ALA A CA 1
ATOM 1678 C C . ALA A 1 206 ? -17.600 4.446 13.003 1.00 94.12 206 ALA A C 1
ATOM 1680 O O . ALA A 1 206 ? -18.677 4.076 12.521 1.00 94.12 206 ALA A O 1
ATOM 1681 N N . GLY A 1 207 ? -16.456 3.809 12.753 1.00 96.62 207 GLY A N 1
ATOM 1682 C CA . GLY A 1 207 ? -16.308 2.733 11.769 1.00 96.62 207 GLY A CA 1
ATOM 1683 C C . GLY A 1 207 ? -14.924 2.719 11.116 1.00 96.62 207 GLY A C 1
ATOM 1684 O O . GLY A 1 207 ? -14.050 3.488 11.508 1.00 96.62 207 GLY A O 1
ATOM 1685 N N . ILE A 1 208 ? -14.703 1.830 10.143 1.00 97.56 208 ILE A N 1
ATOM 1686 C CA . ILE A 1 208 ? -13.440 1.776 9.389 1.00 97.56 208 ILE A CA 1
ATOM 1687 C C . ILE A 1 208 ? -13.407 2.907 8.361 1.00 97.56 208 ILE A C 1
ATOM 1689 O O . ILE A 1 208 ? -14.276 2.979 7.490 1.00 97.56 208 ILE A O 1
ATOM 1693 N N . VAL A 1 209 ? -12.391 3.765 8.455 1.00 96.62 209 VAL A N 1
ATOM 1694 C CA . VAL A 1 209 ? -12.203 4.939 7.583 1.00 96.62 209 VAL A CA 1
ATOM 1695 C C . VAL A 1 209 ? -11.110 4.749 6.539 1.00 96.62 209 VAL A C 1
ATOM 1697 O O . VAL A 1 209 ? -11.163 5.377 5.493 1.00 96.62 209 VAL A O 1
ATOM 1700 N N . PHE A 1 210 ? -10.128 3.892 6.791 1.00 96.50 210 PHE A N 1
ATOM 1701 C CA . PHE A 1 210 ? -9.126 3.475 5.812 1.00 96.50 210 PHE A CA 1
ATOM 1702 C C . PHE A 1 210 ? -8.454 2.192 6.292 1.00 96.50 210 PHE A C 1
ATOM 1704 O O . PHE A 1 210 ? -8.618 1.771 7.438 1.00 96.50 210 PHE A O 1
ATOM 1711 N N . SER A 1 211 ? -7.694 1.566 5.408 1.00 96.81 211 SER A N 1
ATOM 1712 C CA . SER A 1 211 ? -6.897 0.370 5.694 1.00 96.81 211 SER A CA 1
ATOM 1713 C C . SER A 1 211 ? -5.483 0.577 5.176 1.00 96.81 211 SER A C 1
ATOM 1715 O O . SER A 1 211 ? -5.208 1.597 4.552 1.00 96.81 211 SER A O 1
ATOM 1717 N N . GLY A 1 212 ? -4.568 -0.344 5.424 1.00 95.62 212 GLY A N 1
ATOM 1718 C CA . GLY A 1 212 ? -3.215 -0.153 4.941 1.00 95.62 212 GLY A CA 1
ATOM 1719 C C . GLY A 1 212 ? -2.261 -1.274 5.296 1.00 95.62 212 GLY A C 1
ATOM 1720 O O . GLY A 1 212 ? -2.689 -2.329 5.759 1.00 95.62 212 GLY A O 1
ATOM 1721 N N . GLN A 1 213 ? -0.969 -1.018 5.101 1.00 96.44 213 GLN A N 1
ATOM 1722 C CA . GLN A 1 213 ? 0.113 -1.904 5.531 1.00 96.44 213 GLN A CA 1
ATOM 1723 C C . GLN A 1 213 ? 1.174 -1.142 6.322 1.00 96.44 213 GLN A C 1
ATOM 1725 O O . GLN A 1 213 ? 1.381 0.058 6.114 1.00 96.44 213 GLN A O 1
ATOM 1730 N N . PHE A 1 214 ? 1.862 -1.847 7.216 1.00 97.12 214 PHE A N 1
ATOM 1731 C CA . PHE A 1 214 ? 3.023 -1.309 7.915 1.00 97.12 214 PHE A CA 1
ATOM 1732 C C . PHE A 1 214 ? 4.225 -1.230 6.977 1.00 97.12 214 PHE A C 1
ATOM 1734 O O . PHE A 1 214 ? 4.598 -2.203 6.318 1.00 97.12 214 PHE A O 1
ATOM 1741 N N . LEU A 1 215 ? 4.856 -0.061 6.948 1.00 95.38 215 LEU A N 1
ATOM 1742 C CA . LEU A 1 215 ? 6.081 0.203 6.204 1.00 95.38 215 LEU A CA 1
ATOM 1743 C C . LEU A 1 215 ? 7.315 -0.321 6.936 1.00 95.38 215 LEU A C 1
ATOM 1745 O O . LEU A 1 215 ? 8.354 -0.507 6.315 1.00 95.38 215 LEU A O 1
ATOM 1749 N N . ASN A 1 216 ? 7.254 -0.546 8.242 1.00 94.19 216 ASN A N 1
ATOM 1750 C CA . ASN A 1 216 ? 8.404 -0.997 9.010 1.00 94.19 216 ASN A CA 1
ATOM 1751 C C . ASN A 1 216 ? 8.004 -1.850 10.206 1.00 94.19 216 ASN A C 1
ATOM 1753 O O . ASN A 1 216 ? 6.835 -1.930 10.585 1.00 94.19 216 ASN A O 1
ATOM 1757 N N . ASP A 1 217 ? 9.018 -2.493 10.775 1.00 95.38 217 ASP A N 1
ATOM 1758 C CA . ASP A 1 217 ? 8.909 -3.078 12.099 1.00 95.38 217 ASP A CA 1
ATOM 1759 C C . ASP A 1 217 ? 8.729 -1.963 13.146 1.00 95.38 217 ASP A C 1
ATOM 1761 O O . ASP A 1 217 ? 9.278 -0.866 12.977 1.00 95.38 217 ASP A O 1
ATOM 1765 N N . PRO A 1 218 ? 7.997 -2.227 14.243 1.0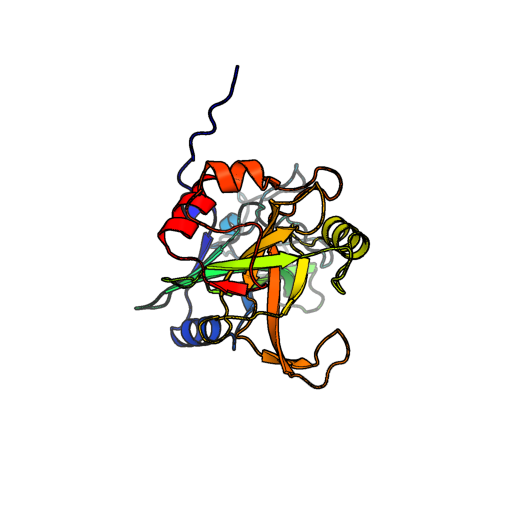0 96.94 218 PRO A N 1
ATOM 1766 C CA . PRO A 1 218 ? 7.758 -1.230 15.271 1.00 96.94 218 PRO A CA 1
ATOM 1767 C C . PRO A 1 218 ? 9.043 -0.648 15.855 1.00 96.94 218 PRO A C 1
ATOM 1769 O O . PRO A 1 218 ? 9.963 -1.371 16.241 1.00 96.94 218 PRO A O 1
ATOM 1772 N N . TYR A 1 219 ? 9.062 0.671 16.015 1.00 96.00 219 TYR A N 1
ATOM 1773 C CA . TYR A 1 219 ? 10.181 1.412 16.581 1.00 96.00 219 TYR A CA 1
ATOM 1774 C C . TYR A 1 219 ? 9.751 2.231 17.806 1.00 96.00 219 TYR A C 1
ATOM 1776 O O . TYR A 1 219 ? 8.611 2.697 17.885 1.00 96.00 219 TYR A O 1
ATOM 1784 N N . PRO A 1 220 ? 10.635 2.414 18.804 1.00 95.12 220 PRO A N 1
ATOM 1785 C CA . PRO A 1 220 ? 10.318 3.225 19.968 1.00 95.12 220 PRO A CA 1
ATOM 1786 C C . PRO A 1 220 ? 10.324 4.714 19.612 1.00 95.12 220 PRO A C 1
ATOM 1788 O O . PRO A 1 220 ? 11.232 5.199 18.941 1.00 95.12 220 PRO A O 1
ATOM 1791 N N . GLY A 1 221 ? 9.361 5.454 20.147 1.00 91.06 221 GLY A N 1
ATOM 1792 C CA . GLY A 1 221 ? 9.279 6.906 20.050 1.00 91.06 221 GLY A CA 1
ATOM 1793 C C . GLY A 1 221 ? 8.750 7.529 21.337 1.00 91.06 221 GLY A C 1
ATOM 1794 O O . GLY A 1 221 ? 8.214 6.843 22.218 1.00 91.06 221 GLY A O 1
ATOM 1795 N N . ASP A 1 222 ? 8.904 8.843 21.445 1.00 86.38 222 ASP A N 1
ATOM 1796 C CA . ASP A 1 222 ? 8.338 9.602 22.555 1.00 86.38 222 ASP A CA 1
ATOM 1797 C C . ASP A 1 222 ? 6.809 9.660 22.443 1.00 86.38 222 ASP A C 1
ATOM 1799 O O . ASP A 1 222 ? 6.224 9.567 21.360 1.00 86.38 222 ASP A O 1
ATOM 1803 N N . ASP A 1 223 ? 6.131 9.776 23.580 1.00 82.06 223 ASP A N 1
ATOM 1804 C CA . ASP A 1 223 ? 4.688 9.973 23.599 1.00 82.06 223 ASP A CA 1
ATOM 1805 C C . ASP A 1 223 ? 4.337 11.336 22.993 1.00 82.06 223 ASP A C 1
ATOM 1807 O O . ASP A 1 223 ? 4.797 12.370 23.476 1.00 82.06 223 ASP A O 1
ATOM 1811 N N . TRP A 1 224 ? 3.469 11.351 21.981 1.00 76.69 224 TRP A N 1
ATOM 1812 C CA . TRP A 1 224 ? 3.016 12.594 21.349 1.00 76.69 224 TRP A CA 1
ATOM 1813 C C . TRP A 1 224 ? 2.337 13.547 22.352 1.00 76.69 224 TRP A C 1
ATOM 1815 O O . TRP A 1 224 ? 2.380 14.762 22.180 1.00 76.69 224 TRP A O 1
ATOM 1825 N N . GLY A 1 225 ? 1.744 13.002 23.424 1.00 74.44 225 GLY A N 1
ATOM 1826 C CA . GLY A 1 225 ? 1.134 13.758 24.522 1.00 74.44 225 GLY A CA 1
ATOM 1827 C C . GLY A 1 225 ? 2.132 14.341 25.531 1.00 74.44 225 GLY A C 1
ATOM 1828 O O . GLY A 1 225 ? 1.713 14.935 26.525 1.00 74.44 225 GLY A O 1
ATOM 1829 N N . GLY A 1 226 ? 3.440 14.162 25.314 1.00 73.00 226 GLY A N 1
ATOM 1830 C CA . GLY A 1 226 ? 4.501 14.722 26.152 1.00 73.00 226 GLY A CA 1
ATOM 1831 C C . GLY A 1 226 ? 4.749 13.977 27.466 1.00 73.00 226 GLY A C 1
ATOM 1832 O O . GLY A 1 226 ? 5.398 14.524 28.361 1.00 73.00 226 GLY A O 1
ATOM 1833 N N . SER A 1 227 ? 4.244 12.748 27.629 1.00 78.31 227 SER A N 1
ATOM 1834 C CA . SER A 1 227 ? 4.623 11.921 28.780 1.00 78.31 227 SER A CA 1
ATOM 1835 C C . SER A 1 227 ? 6.024 11.319 28.615 1.00 78.31 227 SER A C 1
ATOM 1837 O O . SER A 1 227 ? 6.528 11.139 27.512 1.00 78.31 227 SER A O 1
ATOM 1839 N N . THR A 1 228 ? 6.660 10.946 29.727 1.00 74.19 228 THR A N 1
ATOM 1840 C CA . THR A 1 228 ? 7.976 10.277 29.723 1.00 74.19 228 THR A CA 1
ATOM 1841 C C . THR A 1 228 ? 7.911 8.802 29.310 1.00 74.19 228 THR A C 1
ATOM 1843 O O . THR A 1 228 ? 8.928 8.105 29.333 1.00 74.19 228 THR A O 1
ATOM 1846 N N . LYS A 1 229 ? 6.721 8.285 28.976 1.00 78.06 229 LYS A N 1
ATOM 1847 C CA . LYS A 1 229 ? 6.543 6.891 28.572 1.00 78.06 229 LYS A CA 1
ATOM 1848 C C . LYS A 1 229 ? 6.918 6.742 27.104 1.00 78.06 229 LYS A C 1
ATOM 1850 O O . LYS A 1 229 ? 6.319 7.381 26.248 1.00 78.06 229 LYS A O 1
ATOM 1855 N N . ARG A 1 230 ? 7.855 5.840 26.814 1.00 82.69 230 ARG A N 1
ATOM 1856 C CA . ARG A 1 230 ? 8.095 5.403 25.436 1.00 82.69 230 ARG A CA 1
ATOM 1857 C C . ARG A 1 230 ? 6.884 4.641 24.917 1.00 82.69 230 ARG A C 1
ATOM 1859 O O . ARG A 1 230 ? 6.324 3.807 25.632 1.00 82.69 230 ARG A O 1
ATOM 1866 N N . ARG A 1 231 ? 6.512 4.921 23.673 1.00 91.69 231 ARG A N 1
ATOM 1867 C CA . ARG A 1 231 ? 5.537 4.146 22.906 1.00 91.69 231 ARG A CA 1
ATOM 1868 C C . ARG A 1 231 ? 6.225 3.493 21.726 1.00 91.69 231 ARG A C 1
ATOM 1870 O O . ARG A 1 231 ? 7.304 3.917 21.326 1.00 91.69 231 ARG A O 1
ATOM 1877 N N . MET A 1 232 ? 5.574 2.483 21.179 1.00 96.50 232 MET A N 1
ATOM 1878 C CA . MET A 1 232 ? 5.980 1.890 19.918 1.00 96.50 232 MET A CA 1
ATOM 1879 C C . MET A 1 232 ? 5.141 2.494 18.805 1.00 96.50 232 MET A C 1
ATOM 1881 O O . MET A 1 232 ? 3.935 2.695 18.969 1.00 96.50 232 MET A O 1
ATOM 1885 N N . TYR A 1 233 ? 5.799 2.816 17.704 1.00 97.06 233 TYR A N 1
ATOM 1886 C CA . TYR A 1 233 ? 5.210 3.388 16.509 1.00 97.06 233 TYR A CA 1
ATOM 1887 C C . TYR A 1 233 ? 5.520 2.495 15.321 1.00 97.06 233 TYR A C 1
ATOM 1889 O O . TYR A 1 233 ? 6.519 1.781 15.316 1.00 97.06 233 TYR A O 1
ATOM 1897 N N . VAL A 1 234 ? 4.654 2.552 14.323 1.00 97.56 234 VAL A N 1
ATOM 1898 C CA . VAL A 1 234 ? 4.908 2.014 12.989 1.00 97.56 234 VAL A CA 1
ATOM 1899 C C . VAL A 1 234 ? 4.590 3.103 11.981 1.00 97.56 234 VAL A C 1
ATOM 1901 O O . VAL A 1 234 ? 3.665 3.898 12.188 1.00 97.56 234 VAL A O 1
ATOM 1904 N N . ASP A 1 235 ? 5.341 3.119 10.890 1.00 97.56 235 ASP A N 1
ATOM 1905 C CA . ASP A 1 235 ? 4.979 3.911 9.724 1.00 97.56 235 ASP A CA 1
ATOM 1906 C C . ASP A 1 235 ? 4.010 3.102 8.867 1.00 97.56 235 ASP A C 1
ATOM 1908 O O . ASP A 1 235 ? 4.097 1.877 8.773 1.00 97.56 235 ASP A O 1
ATOM 1912 N N . MET A 1 236 ? 3.049 3.783 8.263 1.00 97.00 236 MET A N 1
ATOM 1913 C CA . MET A 1 236 ? 1.911 3.172 7.594 1.00 97.00 236 MET A CA 1
ATOM 1914 C C . MET A 1 236 ? 1.734 3.779 6.212 1.00 97.00 236 MET A C 1
ATOM 1916 O O . MET A 1 236 ? 1.760 5.001 6.064 1.00 97.00 236 MET A O 1
ATOM 1920 N N . VAL A 1 237 ? 1.483 2.928 5.218 1.00 96.50 237 VAL A N 1
ATOM 1921 C CA . VAL A 1 237 ? 0.836 3.360 3.978 1.00 96.50 237 VAL A CA 1
ATOM 1922 C C . VAL A 1 237 ? -0.664 3.159 4.130 1.00 96.50 237 VAL A C 1
ATOM 1924 O O . VAL A 1 237 ? -1.135 2.054 4.401 1.00 96.50 237 VAL A O 1
ATOM 1927 N N . CYS A 1 238 ? -1.410 4.245 3.996 1.00 96.00 238 CYS A N 1
ATOM 1928 C CA . CYS A 1 238 ? -2.858 4.282 4.086 1.00 96.00 238 CYS A CA 1
ATOM 1929 C C . CYS A 1 238 ? -3.461 4.184 2.686 1.00 96.00 238 CYS A C 1
ATOM 1931 O O . CYS A 1 238 ? -3.052 4.887 1.766 1.00 96.00 238 CYS A O 1
ATOM 1933 N N . MET A 1 239 ? -4.450 3.311 2.554 1.00 93.69 239 MET A N 1
ATOM 1934 C CA . MET A 1 239 ? -5.124 2.920 1.323 1.00 93.69 239 MET A CA 1
ATOM 1935 C C . MET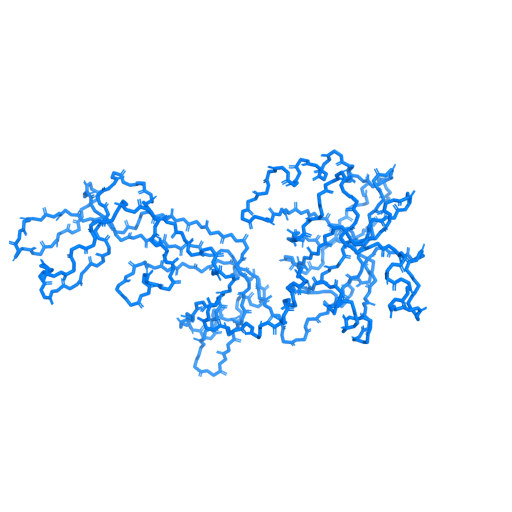 A 1 239 ? -6.638 2.888 1.552 1.00 93.69 239 MET A C 1
ATOM 1937 O O . MET A 1 239 ? -7.119 2.688 2.675 1.00 93.69 239 MET A O 1
ATOM 1941 N N . ASN A 1 240 ? -7.398 3.019 0.466 1.00 91.75 240 ASN A N 1
ATOM 1942 C CA . ASN A 1 240 ? -8.862 2.986 0.481 1.00 91.75 240 ASN A CA 1
ATOM 1943 C C . ASN A 1 240 ? -9.488 3.956 1.504 1.00 91.75 240 ASN A C 1
ATOM 1945 O O . ASN A 1 240 ? -10.328 3.522 2.303 1.00 91.75 240 ASN A O 1
ATOM 1949 N N . PRO A 1 241 ? -9.082 5.240 1.560 1.00 95.12 241 PRO A N 1
ATOM 1950 C CA . PRO A 1 241 ? -9.725 6.162 2.473 1.00 95.12 241 PRO A CA 1
ATOM 1951 C C . PRO A 1 241 ? -11.169 6.422 2.087 1.00 95.12 241 PRO A C 1
ATOM 1953 O O . PRO A 1 241 ? -11.516 6.546 0.916 1.00 95.12 241 PRO A O 1
ATOM 1956 N N . ALA A 1 242 ? -12.009 6.508 3.108 1.00 94.25 242 ALA A N 1
ATOM 1957 C CA . ALA A 1 242 ? -13.342 7.040 2.980 1.00 94.25 242 ALA A CA 1
ATOM 1958 C C . ALA A 1 242 ? -13.282 8.524 2.603 1.00 94.25 242 ALA A C 1
ATOM 1960 O O . ALA A 1 242 ? -12.330 9.236 2.928 1.00 94.25 242 ALA A O 1
ATOM 1961 N N . GLU A 1 243 ? -14.322 9.019 1.941 1.00 90.31 243 GLU A N 1
ATOM 1962 C CA . GLU A 1 243 ? -14.440 10.459 1.740 1.00 90.31 243 GLU A CA 1
ATOM 1963 C C . GLU A 1 243 ? -14.642 11.141 3.110 1.00 90.31 243 GLU A C 1
ATOM 1965 O O . GLU A 1 243 ? -15.578 10.768 3.829 1.00 90.31 243 GLU A O 1
ATOM 1970 N N . PRO A 1 244 ? -13.839 12.160 3.486 1.00 87.00 244 PRO A N 1
ATOM 1971 C CA . PRO A 1 244 ? -13.867 12.753 4.831 1.00 87.00 244 PRO A CA 1
ATOM 1972 C C . PRO A 1 244 ? -15.263 13.181 5.312 1.00 87.00 244 PRO A C 1
ATOM 1974 O O . PRO A 1 244 ? -15.620 13.043 6.484 1.00 87.00 244 PRO A O 1
ATOM 1977 N N . GLN A 1 245 ? -16.104 13.643 4.384 1.00 83.50 245 GLN A N 1
ATOM 1978 C CA . GLN A 1 245 ? -17.461 14.096 4.686 1.00 83.50 245 GLN A CA 1
ATOM 1979 C C . GLN A 1 245 ? -18.519 12.983 4.635 1.00 83.50 245 GLN A C 1
ATOM 1981 O O . GLN A 1 245 ? -19.572 13.133 5.254 1.00 83.50 245 GLN A O 1
ATOM 1986 N N . ALA A 1 246 ? -18.248 11.861 3.960 1.00 82.31 246 ALA A N 1
ATOM 1987 C CA . ALA A 1 246 ? -19.191 10.749 3.825 1.00 82.31 246 ALA A CA 1
ATOM 1988 C C . ALA A 1 246 ? -19.234 9.830 5.061 1.00 82.31 246 ALA A C 1
ATOM 1990 O O . ALA A 1 246 ? -20.197 9.083 5.238 1.00 82.31 246 ALA A O 1
ATOM 1991 N N . GLY A 1 247 ? -18.228 9.908 5.939 1.00 83.00 247 GLY A N 1
ATOM 1992 C CA . GLY A 1 247 ? -18.109 9.056 7.125 1.00 83.00 247 GLY A CA 1
ATOM 1993 C C . GLY A 1 247 ? -17.312 7.782 6.844 1.00 83.00 247 GLY A C 1
ATOM 1994 O O . GLY A 1 247 ? -16.465 7.763 5.964 1.00 83.00 247 GLY A O 1
ATOM 1995 N N . SER A 1 248 ? -17.534 6.723 7.623 1.00 91.75 248 SER A N 1
ATOM 1996 C CA . SER A 1 248 ? -16.765 5.472 7.513 1.00 91.75 248 SER A CA 1
ATOM 1997 C C . SER A 1 248 ? -17.191 4.604 6.319 1.00 91.75 248 SER A C 1
ATOM 1999 O O . SER A 1 248 ? -18.387 4.412 6.098 1.00 91.75 248 SER A O 1
ATOM 2001 N N . ASN A 1 249 ? -16.228 3.973 5.633 1.00 92.25 249 ASN A N 1
ATOM 2002 C CA . ASN A 1 249 ? -16.476 2.973 4.578 1.00 92.25 249 ASN A CA 1
ATOM 2003 C C . ASN A 1 249 ? -17.294 1.783 5.100 1.00 92.25 249 ASN A C 1
ATOM 2005 O O . ASN A 1 249 ? -18.177 1.252 4.423 1.00 92.25 249 ASN A O 1
ATOM 2009 N N . ILE A 1 250 ? -17.015 1.375 6.340 1.00 95.69 250 ILE A N 1
ATOM 2010 C CA . ILE A 1 250 ? -17.776 0.354 7.059 1.00 95.69 250 ILE A CA 1
ATOM 2011 C C . ILE A 1 250 ? -18.171 0.938 8.409 1.00 95.69 250 ILE A C 1
ATOM 2013 O O . ILE A 1 250 ? -17.324 1.125 9.279 1.00 95.69 250 ILE A O 1
ATOM 2017 N N . SER A 1 251 ? -19.459 1.227 8.594 1.00 95.56 251 SER A N 1
ATOM 2018 C CA . SER A 1 251 ? -19.966 1.786 9.850 1.00 95.56 251 SER A CA 1
ATOM 2019 C C . SER A 1 251 ? -19.817 0.813 11.023 1.00 95.56 251 SER A C 1
ATOM 2021 O O . SER A 1 251 ? -19.865 -0.409 10.853 1.00 95.56 251 SER A O 1
ATOM 2023 N N . LEU A 1 252 ? -19.718 1.360 12.238 1.00 95.94 252 LEU A N 1
ATOM 2024 C CA . LEU A 1 252 ? -19.713 0.581 13.479 1.00 95.94 252 LEU A CA 1
ATOM 2025 C C . LEU A 1 252 ? -20.910 -0.379 13.577 1.00 95.94 252 LEU A C 1
ATOM 2027 O O . LEU A 1 252 ? -20.739 -1.532 13.963 1.00 95.94 252 LEU A O 1
ATOM 2031 N N . GLU A 1 253 ? -22.106 0.060 13.177 1.00 95.38 253 GLU A N 1
ATOM 2032 C CA . GLU A 1 253 ? -23.305 -0.788 13.174 1.00 95.38 253 GLU A CA 1
ATOM 2033 C C . GLU A 1 253 ? -23.129 -2.013 12.262 1.00 95.38 253 GLU A C 1
ATOM 2035 O O . GLU A 1 253 ? -23.459 -3.137 12.647 1.00 95.38 253 GLU A O 1
ATOM 2040 N N . LYS A 1 254 ? -22.565 -1.820 11.060 1.00 96.25 254 LYS A N 1
ATOM 2041 C CA . LYS A 1 254 ? -22.306 -2.916 10.117 1.00 96.25 254 LYS A CA 1
ATOM 2042 C C . LYS A 1 254 ? -21.273 -3.894 10.684 1.00 96.25 254 LYS A C 1
ATOM 2044 O O . LYS A 1 254 ? -21.491 -5.100 10.588 1.00 96.25 254 LYS A O 1
ATOM 2049 N N . LEU A 1 255 ? -20.211 -3.388 11.318 1.00 97.00 255 LEU A N 1
ATOM 2050 C CA . LEU A 1 255 ? -19.185 -4.204 11.981 1.00 97.00 255 LEU A CA 1
ATOM 2051 C C . LEU A 1 255 ? -19.770 -5.039 13.125 1.00 97.00 255 LEU A C 1
ATOM 2053 O O . LEU A 1 255 ? -19.592 -6.253 13.152 1.00 97.00 255 LEU A O 1
ATOM 2057 N N . GLN A 1 256 ? -20.526 -4.417 14.031 1.00 96.81 256 GLN A N 1
ATOM 2058 C CA . GLN A 1 256 ? -21.152 -5.102 15.167 1.00 96.81 256 GLN A CA 1
ATOM 2059 C C . GLN A 1 256 ? -22.170 -6.153 14.722 1.00 96.81 256 GLN A C 1
ATOM 2061 O O . GLN A 1 256 ? -22.296 -7.202 15.347 1.00 96.81 256 GLN A O 1
ATOM 2066 N N . LYS A 1 257 ? -22.899 -5.886 13.635 1.00 96.88 257 LYS A N 1
ATOM 2067 C CA . LYS A 1 257 ? -23.867 -6.832 13.082 1.00 96.88 257 LYS A CA 1
ATOM 2068 C C . LYS A 1 257 ? -23.195 -8.030 12.413 1.00 96.88 257 LYS A C 1
ATOM 2070 O O . LYS A 1 257 ? -23.688 -9.145 12.557 1.00 96.88 257 LYS A O 1
ATOM 2075 N N . ALA A 1 258 ? -22.127 -7.798 11.652 1.00 96.81 258 ALA A N 1
ATOM 2076 C CA . ALA A 1 258 ? -21.415 -8.851 10.934 1.00 96.81 258 ALA A CA 1
ATOM 2077 C C . ALA A 1 258 ? -20.521 -9.684 11.866 1.00 96.81 258 ALA A C 1
ATOM 2079 O O . ALA A 1 258 ? -20.467 -10.901 11.735 1.00 96.81 258 ALA A O 1
ATOM 2080 N N . ILE A 1 259 ? -19.867 -9.037 12.835 1.00 97.25 259 ILE A N 1
ATOM 2081 C CA . ILE A 1 259 ? -18.872 -9.644 13.727 1.00 97.25 259 ILE A CA 1
ATOM 2082 C C . ILE A 1 259 ? -19.221 -9.295 15.184 1.00 97.25 259 ILE A C 1
ATOM 2084 O O . ILE A 1 25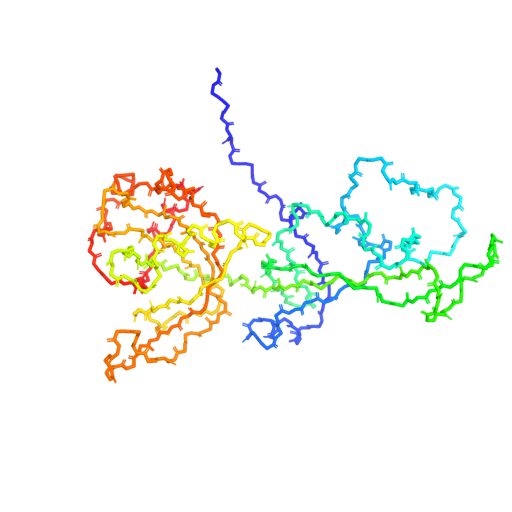9 ? -18.499 -8.540 15.845 1.00 97.25 259 ILE A O 1
ATOM 2088 N N . PRO A 1 260 ? -20.340 -9.824 15.715 1.00 96.44 260 PRO A N 1
ATOM 2089 C CA . PRO A 1 260 ? -20.829 -9.480 17.052 1.00 96.44 260 PRO A CA 1
ATOM 2090 C C . PRO A 1 260 ? -19.940 -10.010 18.183 1.00 96.44 260 PRO A C 1
ATOM 2092 O O . PRO A 1 260 ? -20.052 -9.557 19.317 1.00 96.44 260 PRO A O 1
ATOM 2095 N N . SER A 1 261 ? -19.070 -10.984 17.900 1.00 94.12 261 SER A N 1
ATOM 2096 C CA . SER A 1 261 ? -18.148 -11.563 18.882 1.00 94.12 261 SER A CA 1
ATOM 2097 C C . SER A 1 261 ? -16.952 -10.667 19.202 1.00 94.12 261 SER A C 1
ATOM 2099 O O . SER A 1 261 ? -16.237 -10.945 20.162 1.00 94.12 261 SER A O 1
ATOM 2101 N N . PHE A 1 262 ? -16.697 -9.637 18.392 1.00 96.19 262 PHE A N 1
ATOM 2102 C CA . PHE A 1 262 ? -15.579 -8.725 18.591 1.00 96.19 262 PHE A CA 1
ATOM 2103 C C . PHE A 1 262 ? -16.049 -7.421 19.246 1.00 96.19 262 PHE A C 1
ATOM 2105 O O . PHE A 1 262 ? -17.042 -6.820 18.837 1.00 96.19 262 PHE A O 1
ATOM 2112 N N . GLU A 1 263 ? -15.321 -6.962 20.266 1.00 94.25 263 GLU A N 1
ATOM 2113 C CA . GLU A 1 263 ? -15.634 -5.717 20.970 1.00 94.25 263 GLU A CA 1
ATOM 2114 C C . GLU A 1 263 ? -15.066 -4.509 20.203 1.00 94.25 263 GLU A C 1
ATOM 2116 O O . GLU A 1 263 ? -13.921 -4.097 20.389 1.00 94.25 263 GLU A O 1
ATOM 2121 N N . TRP A 1 264 ? -15.885 -3.934 19.320 1.00 94.19 264 TRP A N 1
ATOM 2122 C CA . TRP A 1 264 ? -15.495 -2.805 18.465 1.00 94.19 264 TRP A CA 1
ATOM 2123 C C . TRP A 1 264 ? -15.360 -1.479 19.228 1.00 94.19 264 TRP A C 1
ATOM 2125 O O . TRP A 1 264 ? -14.457 -0.688 18.955 1.00 94.19 264 TRP A O 1
ATOM 2135 N N . SER A 1 265 ? -16.237 -1.229 20.203 1.00 86.75 265 SER A N 1
ATOM 2136 C CA . SER A 1 265 ? -16.410 0.095 20.823 1.00 86.75 265 SER A CA 1
ATOM 2137 C C . SER A 1 265 ? -15.419 0.401 21.950 1.00 86.75 265 SER A C 1
ATOM 2139 O O . SER A 1 265 ? -15.413 1.512 22.482 1.00 86.75 265 SER A O 1
ATOM 2141 N N . ARG A 1 266 ? -14.601 -0.573 22.358 1.00 85.44 266 ARG A N 1
ATOM 2142 C CA . ARG A 1 266 ? -13.619 -0.444 23.445 1.00 85.44 266 ARG A CA 1
ATOM 2143 C C . ARG A 1 266 ? -12.255 -0.980 23.013 1.00 85.44 266 ARG A C 1
ATOM 2145 O O . ARG A 1 266 ? -12.123 -1.592 21.957 1.00 85.44 266 ARG A O 1
ATOM 2152 N N . GLY A 1 267 ? -11.244 -0.730 23.842 1.00 89.94 267 GLY A N 1
ATOM 2153 C CA . GLY A 1 267 ? -9.876 -1.212 23.644 1.00 89.94 267 GLY A CA 1
ATOM 2154 C C . GLY A 1 267 ? -8.884 -0.109 23.282 1.00 89.94 267 GLY A C 1
ATOM 2155 O O . GLY A 1 267 ? -9.209 1.079 23.287 1.00 89.94 267 GLY A O 1
ATOM 2156 N N . HIS A 1 268 ? -7.654 -0.525 23.000 1.00 92.44 268 HIS A N 1
ATOM 2157 C CA . HIS A 1 268 ? -6.550 0.339 22.589 1.00 92.44 268 HIS A CA 1
ATOM 2158 C C . HIS A 1 268 ? -6.357 0.338 21.067 1.00 92.44 268 HIS A C 1
ATOM 2160 O O . HIS A 1 268 ? -7.014 -0.397 20.329 1.00 92.44 268 HIS A O 1
ATOM 2166 N N . SER A 1 269 ? -5.486 1.219 20.576 1.00 94.81 269 SER A N 1
ATOM 2167 C CA . SER A 1 269 ? -5.046 1.185 19.180 1.00 94.81 269 SER A CA 1
ATOM 2168 C C . SER A 1 269 ? -3.981 0.108 18.996 1.00 94.81 269 SER A C 1
ATOM 2170 O O . SER A 1 269 ? -3.108 -0.041 19.851 1.00 94.81 269 SER A O 1
ATOM 2172 N N . GLY A 1 270 ? -4.030 -0.606 17.873 1.00 96.81 270 GLY A N 1
ATOM 2173 C CA . GLY A 1 270 ? -3.067 -1.653 17.561 1.00 96.81 270 GLY A CA 1
ATOM 2174 C C . GLY A 1 270 ? -3.407 -2.969 18.236 1.00 96.81 270 GLY A C 1
ATOM 2175 O O . GLY A 1 270 ? -2.534 -3.562 18.851 1.00 96.81 270 GLY A O 1
ATOM 2176 N N . VAL A 1 271 ? -4.678 -3.373 18.154 1.00 97.62 271 VAL A N 1
ATOM 2177 C CA . VAL A 1 271 ? -5.147 -4.684 18.621 1.00 97.62 271 VAL A CA 1
ATOM 2178 C C . VAL A 1 271 ? -4.901 -5.715 17.530 1.00 97.62 271 VAL A C 1
ATOM 2180 O O . VAL A 1 271 ? -5.403 -5.529 16.420 1.00 97.62 271 VAL A O 1
ATOM 2183 N N . LEU A 1 272 ? -4.189 -6.799 17.840 1.00 97.19 272 LEU A N 1
ATOM 2184 C CA . LEU A 1 272 ? -4.043 -7.932 16.922 1.00 97.19 272 LEU A CA 1
ATOM 2185 C C . LEU A 1 272 ? -5.393 -8.648 16.742 1.00 97.19 272 LEU A C 1
ATOM 2187 O O . LEU A 1 272 ? -6.028 -9.072 17.711 1.00 97.19 272 LEU A O 1
ATOM 2191 N N . LEU A 1 273 ? -5.840 -8.780 15.496 1.00 96.81 273 LEU A N 1
ATOM 2192 C CA . LEU A 1 273 ? -7.073 -9.468 15.134 1.00 96.81 273 LEU A CA 1
ATOM 2193 C C . LEU A 1 273 ? -6.832 -10.970 14.982 1.00 96.81 273 LEU A C 1
ATOM 2195 O O . LEU A 1 273 ? -5.813 -11.409 14.454 1.00 96.81 273 LEU A O 1
ATOM 2199 N N . SER A 1 274 ? -7.802 -11.769 15.424 1.00 95.69 274 SER A N 1
ATOM 2200 C CA . SER A 1 274 ? -7.797 -13.206 15.156 1.00 95.69 274 SER A CA 1
ATOM 2201 C C . SER A 1 274 ? -8.219 -13.491 13.714 1.00 95.69 274 SER A C 1
ATOM 2203 O O . SER A 1 274 ? -8.993 -12.730 13.132 1.00 95.69 274 SER A O 1
ATOM 2205 N N . ASN A 1 275 ? -7.787 -14.631 13.167 1.00 93.94 275 ASN A N 1
ATOM 2206 C CA . ASN A 1 275 ? -8.094 -15.028 11.786 1.00 93.94 275 ASN A CA 1
ATOM 2207 C C . ASN A 1 275 ? -9.600 -14.998 11.478 1.00 93.94 275 ASN A C 1
ATOM 2209 O O . ASN A 1 275 ? -9.998 -14.481 10.447 1.00 93.94 275 ASN A O 1
ATOM 2213 N N . ASN A 1 276 ? -10.451 -15.449 12.406 1.00 94.88 276 ASN A N 1
ATOM 2214 C CA . ASN A 1 276 ? -11.906 -15.414 12.218 1.00 94.88 276 ASN A CA 1
ATOM 2215 C C . ASN A 1 276 ? -12.445 -13.974 12.074 1.00 94.88 276 ASN A C 1
ATOM 2217 O O . ASN A 1 276 ? -13.274 -13.695 11.216 1.00 94.88 276 ASN A O 1
ATOM 2221 N N . VAL A 1 277 ? -11.957 -13.033 12.892 1.00 96.62 277 VAL A N 1
ATOM 2222 C CA . VAL A 1 277 ? -12.371 -11.621 12.787 1.00 96.62 277 VAL A CA 1
ATOM 2223 C C . VAL A 1 277 ? -11.863 -11.008 11.484 1.00 96.62 277 VAL A C 1
ATOM 2225 O O . VAL A 1 277 ? -12.609 -10.294 10.821 1.00 96.62 277 VAL A O 1
ATOM 2228 N N . THR A 1 278 ? -10.622 -11.316 11.113 1.00 94.62 278 THR A N 1
ATOM 2229 C CA . THR A 1 278 ? -10.011 -10.931 9.838 1.00 94.62 278 THR A CA 1
ATOM 2230 C C . THR A 1 278 ? -10.840 -11.394 8.642 1.00 94.62 278 THR A C 1
ATOM 2232 O O . THR A 1 278 ? -11.244 -10.567 7.832 1.00 94.62 278 THR A O 1
ATOM 2235 N N . GLU A 1 279 ? -11.132 -12.693 8.552 1.00 93.44 279 GLU A N 1
ATOM 2236 C CA . GLU A 1 279 ? -11.834 -13.289 7.412 1.00 93.44 279 GLU A CA 1
ATOM 2237 C C . GLU A 1 279 ? -13.232 -12.690 7.233 1.00 93.44 279 GLU A C 1
ATOM 2239 O O . GLU A 1 279 ? -13.685 -12.464 6.112 1.00 93.44 279 GLU A O 1
ATOM 2244 N N . GLU A 1 280 ? -13.940 -12.417 8.331 1.00 95.44 280 GLU A N 1
ATOM 2245 C CA . GLU A 1 280 ? -15.243 -11.757 8.265 1.00 95.44 280 GLU A CA 1
ATOM 2246 C C . GLU A 1 280 ? -15.131 -10.272 7.908 1.00 95.44 280 GLU A C 1
ATOM 2248 O O . GLU A 1 280 ? -15.993 -9.755 7.198 1.00 95.44 280 GLU A O 1
ATOM 2253 N N . LEU A 1 281 ? -14.084 -9.576 8.362 1.00 94.81 281 LEU A N 1
ATOM 2254 C CA . LEU A 1 281 ? -13.873 -8.164 8.047 1.00 94.81 281 LEU A CA 1
ATOM 2255 C C . LEU A 1 281 ? -13.544 -7.969 6.564 1.00 94.81 281 LEU A C 1
ATOM 2257 O O . LEU A 1 281 ? -14.115 -7.085 5.929 1.00 94.81 281 LEU A O 1
ATOM 2261 N N . GLU A 1 282 ? -12.697 -8.824 5.995 1.00 91.50 282 GLU A N 1
ATOM 2262 C CA . GLU A 1 282 ? -12.338 -8.796 4.573 1.00 91.50 282 GLU A CA 1
ATOM 2263 C C . GLU A 1 282 ? -13.545 -8.996 3.655 1.00 91.50 282 GLU A C 1
ATOM 2265 O O . GLU A 1 282 ? -13.619 -8.382 2.598 1.00 91.50 282 GLU A O 1
ATOM 2270 N N . LYS A 1 283 ? -14.549 -9.778 4.071 1.00 92.75 283 LYS A N 1
ATOM 2271 C CA . LYS A 1 283 ? -15.807 -9.936 3.313 1.00 92.75 283 LYS A CA 1
ATOM 2272 C C . LYS A 1 283 ? -16.642 -8.654 3.246 1.00 92.75 283 LYS A C 1
ATOM 2274 O O . LYS A 1 283 ? -17.593 -8.589 2.462 1.00 92.75 283 LYS A O 1
ATOM 2279 N N . LEU A 1 284 ? -16.372 -7.676 4.112 1.00 92.19 284 LEU A N 1
ATOM 2280 C CA . LEU A 1 284 ? -17.101 -6.407 4.170 1.00 92.19 284 LEU A CA 1
ATOM 2281 C C . LEU A 1 284 ? -16.418 -5.276 3.397 1.00 92.19 284 LEU A C 1
ATOM 2283 O O . LEU A 1 284 ? -17.105 -4.270 3.162 1.00 92.19 284 LEU A O 1
ATOM 2287 N N . MET A 1 285 ? -15.124 -5.440 3.092 1.00 83.88 285 MET A N 1
ATOM 2288 C CA . MET A 1 285 ? -14.267 -4.525 2.328 1.00 83.88 285 MET A CA 1
ATOM 2289 C C . MET A 1 285 ? -14.488 -4.715 0.825 1.00 83.88 285 MET A C 1
ATOM 2291 O O . MET A 1 285 ? -14.499 -3.683 0.120 1.00 83.88 285 MET A O 1
#

Radius of gyration: 22.91 Å; Cα contacts (8 Å, |Δi|>4): 546; chains: 1; bounding box: 56×40×71 Å

Secondary structure (DSSP, 8-state):
-----------HHHHEEEEE--HHHHHHHHHTS--EEEEE--TTTHHHHEE--TT------TT--SS-------STT---SEEPTT--EEEEE-SS-EEEEEEEEEEEEEEEEEE---TTS--EE-TT-SEEEEEEEEEEEE--TT--EEEEEE-TTTSSS-HHHHHHHHHT-BTTBEEEEEEESS-TT--TT-EEEEEE-SSTT-EEEEEEEESSS-EEE--TT--S--EEEEEEEEESPPPTTT--SEEHHHHHHH-TTS--SSS-SSEEPPHHHHHHHHTT-

Mean predicted aligned error: 8.74 Å

Nearest PDB structures (foldseek):
  7z8p-assembly1_A  TM=5.571E-01  e=8.820E-03  Homo sapiens
  6zot-assembly1_B  TM=5.472E-01  e=9.925E-03  Homo sapiens
  7z8w-assembly1_A  TM=5.259E-01  e=1.053E-02  Homo sapiens
  7ywb-assembly1_A  TM=5.296E-01  e=2.015E-02  Homo sapiens
  4wqn-assembly2_B  TM=5.638E-01  e=3.857E-02  Homo sapiens

Sequence (285 aa):
MKTNKKNKEIDINEVALTVYVDSEVIGKVRSGEINQICLDINDDNYRLILENVEGHLLLVIDEMPETFHGCYLYNKGVFPYAIKSTLDFLLLKGEDDYCLSRIIGINTEPGVRFRFQGPGKPSVEDADGDSCIWEVQFEIIPVPAESRHYLMRWNPSISSFTEKDYEECVANMEHGMFRINWSIYDWEEARRGDFFYMMRVGDDKAGIVFSGQFLNDPYPGDDWGGSTKRRMYVDMVCMNPAEPQAGSNISLEKLQKAIPSFEWSRGHSGVLLSNNVTEELEKLM

pLDDT: mean 83.64, std 17.6, range [31.41, 98.19]

Solvent-accessible surface area (backbone atoms only — not comparable to full-atom values): 16526 Å² total; per-residue (Å²): 134,85,80,79,79,68,86,70,82,76,56,60,78,74,28,32,50,77,42,82,46,60,61,65,57,52,55,31,33,70,73,57,80,36,44,66,49,78,42,74,43,33,88,92,47,37,79,76,47,44,40,90,69,87,84,82,66,87,81,69,73,90,78,58,66,99,69,88,79,49,59,80,46,84,46,89,85,52,88,89,68,46,67,33,88,58,60,47,29,37,32,38,35,31,95,93,51,73,38,48,22,40,53,78,45,80,48,77,46,78,52,64,26,23,34,84,67,53,93,96,46,74,68,42,83,30,94,86,28,59,24,34,33,39,31,38,37,36,30,44,42,41,52,55,97,80,58,53,41,26,39,33,60,44,33,53,91,77,43,92,67,31,63,66,54,51,46,51,42,66,74,65,39,60,95,68,27,42,77,51,72,46,69,34,67,58,38,93,81,49,42,52,28,20,36,36,37,35,26,38,44,95,60,96,53,27,13,37,33,30,32,33,34,28,71,34,56,60,41,82,39,76,33,92,87,70,52,94,53,74,39,37,29,31,40,32,44,40,32,72,66,35,55,83,88,78,35,30,75,43,38,45,69,57,47,45,71,76,44,66,90,53,76,79,93,61,85,71,33,22,39,76,53,52,69,71,59,46,60,58,48,60,77,74,110